Protein AF-A0A6S7HH52-F1 (afdb_monomer)

Mean predicted aligned error: 15.82 Å

Structure (mmCIF, N/CA/C/O backbone):
data_AF-A0A6S7HH52-F1
#
_entry.id   AF-A0A6S7HH52-F1
#
loop_
_atom_site.group_PDB
_atom_site.id
_atom_site.type_symbol
_atom_site.label_atom_id
_atom_site.label_alt_id
_atom_site.label_comp_id
_atom_site.label_asym_id
_atom_site.label_entity_id
_atom_site.label_seq_id
_atom_site.pdbx_PDB_ins_code
_atom_site.Cartn_x
_atom_site.Cartn_y
_atom_site.Cartn_z
_atom_site.occupancy
_atom_site.B_iso_or_equiv
_atom_site.auth_seq_id
_atom_site.auth_comp_id
_atom_site.auth_asym_id
_atom_site.auth_atom_id
_atom_site.pdbx_PDB_model_num
ATOM 1 N N . ALA A 1 1 ? -50.230 -14.432 -44.273 1.00 38.59 1 ALA A N 1
ATOM 2 C CA . ALA A 1 1 ? -51.029 -14.400 -43.036 1.00 38.59 1 ALA A CA 1
ATOM 3 C C . ALA A 1 1 ? -50.172 -13.783 -41.941 1.00 38.59 1 ALA A C 1
ATOM 5 O O . ALA A 1 1 ? -49.140 -14.335 -41.592 1.00 38.59 1 ALA A O 1
ATOM 6 N N . VAL A 1 2 ? -50.555 -12.581 -41.522 1.00 29.89 2 VAL A N 1
ATOM 7 C CA . VAL A 1 2 ? -49.967 -11.794 -40.432 1.00 29.89 2 VAL A CA 1
ATOM 8 C C . VAL A 1 2 ? -50.784 -12.078 -39.172 1.00 29.89 2 VAL A C 1
ATOM 10 O O . VAL A 1 2 ? -52.007 -12.131 -39.265 1.00 29.89 2 VAL A O 1
ATOM 13 N N . SER A 1 3 ? -50.146 -12.180 -38.008 1.00 25.95 3 SER A N 1
ATOM 14 C CA . SER A 1 3 ? -50.775 -11.855 -36.717 1.00 25.95 3 SER A CA 1
ATOM 15 C C . SER A 1 3 ? -49.660 -11.502 -35.729 1.00 25.95 3 SER A C 1
ATOM 17 O O . SER A 1 3 ? -48.833 -12.352 -35.427 1.00 25.95 3 SER A O 1
ATOM 19 N N . LYS A 1 4 ? -49.389 -10.217 -35.474 1.00 28.25 4 LYS A N 1
ATOM 20 C CA . LYS A 1 4 ? -50.077 -9.264 -34.573 1.00 28.25 4 LYS A CA 1
ATOM 21 C C . LYS A 1 4 ? -49.774 -9.486 -33.085 1.00 28.25 4 LYS A C 1
ATOM 23 O O . LYS A 1 4 ? -50.208 -10.455 -32.477 1.00 28.25 4 LYS A O 1
ATOM 28 N N . VAL A 1 5 ? -49.078 -8.484 -32.548 1.00 31.09 5 VAL A N 1
ATOM 29 C CA . VAL A 1 5 ? -49.007 -8.050 -31.143 1.00 31.09 5 VAL A CA 1
ATOM 30 C C . VAL A 1 5 ? -50.405 -7.627 -30.647 1.00 31.09 5 VAL A C 1
ATOM 32 O O . VAL A 1 5 ? -51.227 -7.193 -31.460 1.00 31.09 5 VAL A O 1
ATOM 35 N N . PRO A 1 6 ? -50.677 -7.734 -29.336 1.00 28.91 6 PRO A N 1
ATOM 36 C CA . PRO A 1 6 ? -50.985 -6.555 -28.498 1.00 28.91 6 PRO A CA 1
ATOM 37 C C . PRO A 1 6 ? -50.183 -6.629 -27.168 1.00 28.91 6 PRO A C 1
ATOM 39 O O . PRO A 1 6 ? -49.848 -7.722 -26.731 1.00 28.91 6 PRO A O 1
ATOM 42 N N . ALA A 1 7 ? -49.679 -5.594 -26.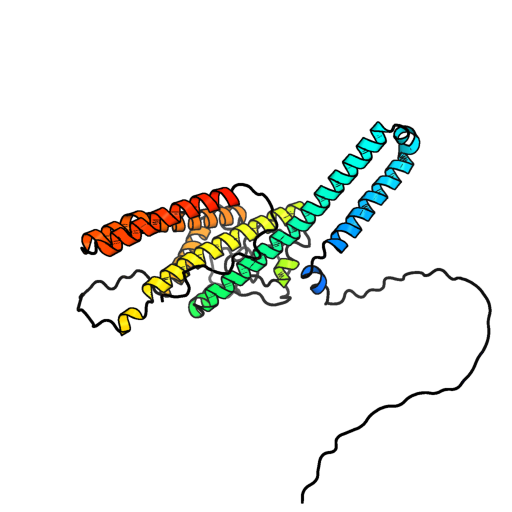486 1.00 23.73 7 ALA A N 1
ATOM 43 C CA . ALA A 1 7 ? -50.054 -4.201 -26.218 1.00 23.73 7 ALA A CA 1
ATOM 44 C C . ALA A 1 7 ? -51.271 -4.005 -25.280 1.00 23.73 7 ALA A C 1
ATOM 46 O O . ALA A 1 7 ? -52.402 -4.133 -25.734 1.00 23.73 7 ALA A O 1
ATOM 47 N N . VAL A 1 8 ? -50.970 -3.529 -24.049 1.00 24.70 8 VAL A N 1
ATOM 48 C CA . VAL A 1 8 ? -51.803 -2.663 -23.161 1.00 24.70 8 VAL A CA 1
ATOM 49 C C . VAL A 1 8 ? -52.931 -3.445 -22.422 1.00 24.70 8 VAL A C 1
ATOM 51 O O . VAL A 1 8 ? -53.499 -4.360 -22.993 1.00 24.70 8 VAL A O 1
ATOM 54 N N . SER A 1 9 ? -53.286 -3.273 -21.136 1.00 22.62 9 SER A N 1
ATOM 55 C CA . SER A 1 9 ? -53.446 -2.065 -20.317 1.00 22.62 9 SER A CA 1
ATOM 56 C C . SER A 1 9 ? -53.687 -2.369 -18.819 1.00 22.62 9 SER A C 1
ATOM 58 O O . SER A 1 9 ? -54.307 -3.372 -18.490 1.00 22.62 9 SER A O 1
ATOM 60 N N . THR A 1 10 ? -53.234 -1.438 -17.969 1.00 23.38 10 THR A N 1
ATOM 61 C CA . THR A 1 10 ? -53.868 -0.820 -16.773 1.00 23.38 10 THR A CA 1
ATOM 62 C C . THR A 1 10 ? -54.809 -1.572 -15.815 1.00 23.38 10 THR A C 1
ATOM 64 O O . THR A 1 10 ? -55.858 -2.054 -16.214 1.00 23.38 10 THR A O 1
ATOM 67 N N . MET A 1 11 ? -54.462 -1.388 -14.531 1.00 23.98 11 MET A N 1
ATOM 68 C CA . MET A 1 11 ? -55.258 -0.877 -13.392 1.00 23.98 11 MET A CA 1
ATOM 69 C C . MET A 1 11 ? -56.574 -1.546 -12.958 1.00 23.98 11 MET A C 1
ATOM 71 O O . MET A 1 11 ? -57.462 -1.822 -13.750 1.00 23.98 11 MET A O 1
ATOM 75 N N . ASP A 1 12 ? -56.660 -1.617 -11.624 1.00 23.59 12 ASP A N 1
ATOM 76 C CA . ASP A 1 12 ? -57.802 -1.385 -10.722 1.00 23.59 12 ASP A CA 1
ATOM 77 C C . ASP A 1 12 ? -58.111 -2.587 -9.811 1.00 23.59 12 ASP A C 1
ATOM 79 O O . ASP A 1 12 ? -58.299 -3.706 -10.273 1.00 23.59 12 ASP A O 1
ATOM 83 N N . LEU A 1 13 ? -57.867 -2.490 -8.497 1.00 23.05 13 LEU A N 1
ATOM 84 C CA . LEU A 1 13 ? -58.570 -1.733 -7.440 1.00 23.05 13 LEU A CA 1
ATOM 85 C C . LEU A 1 13 ? -59.617 -2.643 -6.758 1.00 23.05 13 LEU A C 1
ATOM 87 O O . LEU A 1 13 ? -60.541 -3.081 -7.425 1.00 23.05 13 LEU A O 1
ATOM 91 N N . LEU A 1 14 ? -59.395 -2.907 -5.454 1.00 24.59 14 LEU A N 1
ATOM 92 C CA . LEU A 1 14 ? -60.339 -3.069 -4.315 1.00 24.59 14 LEU A CA 1
ATOM 93 C C . LEU A 1 14 ? -61.684 -3.807 -4.592 1.00 24.59 14 LEU A C 1
ATOM 95 O O . LEU A 1 14 ? -62.410 -3.465 -5.510 1.00 24.59 14 LEU A O 1
ATOM 99 N N . ASP A 1 15 ? -62.179 -4.772 -3.806 1.00 25.28 15 ASP A N 1
ATOM 100 C CA . ASP A 1 15 ? -62.434 -4.772 -2.349 1.00 25.28 15 ASP A CA 1
ATOM 101 C C . ASP A 1 15 ? -63.168 -6.115 -1.952 1.00 25.28 15 ASP A C 1
ATOM 103 O O . ASP A 1 15 ? -63.093 -7.062 -2.735 1.00 25.28 15 ASP A O 1
ATOM 107 N N . PRO A 1 16 ? -63.902 -6.289 -0.820 1.00 40.50 16 PRO A N 1
ATOM 108 C CA . PRO A 1 16 ? -63.497 -7.006 0.402 1.00 40.50 16 PRO A CA 1
ATOM 109 C C . PRO A 1 16 ? -64.484 -8.127 0.851 1.00 40.50 16 PRO A C 1
ATOM 111 O O . PRO A 1 16 ? -65.340 -8.569 0.089 1.00 40.50 16 PRO A O 1
ATOM 114 N N . SER A 1 17 ? -64.399 -8.495 2.145 1.00 23.36 17 SER A N 1
ATOM 115 C CA . SER A 1 17 ? -65.303 -9.290 3.020 1.00 23.36 17 SER A CA 1
ATOM 116 C C . SER A 1 17 ? -64.703 -10.644 3.433 1.00 23.36 17 SER A C 1
ATOM 118 O O . SER A 1 17 ? -64.110 -11.335 2.619 1.00 23.36 17 SER A O 1
ATOM 120 N N . SER A 1 18 ? -64.774 -11.132 4.674 1.00 27.16 18 SER A N 1
ATOM 121 C CA . SER A 1 18 ? -65.307 -10.659 5.963 1.00 27.16 18 SER A CA 1
ATOM 122 C C . SER A 1 18 ? -65.017 -11.771 6.986 1.00 27.16 18 SER A C 1
ATOM 124 O O . SER A 1 18 ? -65.213 -12.933 6.640 1.00 27.16 18 SER A O 1
ATOM 126 N N . HIS A 1 19 ? -64.606 -11.452 8.217 1.00 29.80 19 HIS A N 1
ATOM 127 C CA . HIS A 1 19 ? -65.308 -11.853 9.452 1.00 29.80 19 HIS A CA 1
ATOM 128 C C . HIS A 1 19 ? -64.495 -11.522 10.711 1.00 29.80 19 HIS A C 1
ATOM 130 O O . HIS A 1 19 ? -63.331 -11.885 10.858 1.00 29.80 19 HIS A O 1
ATOM 136 N N . GLU A 1 20 ? -65.171 -10.823 11.618 1.00 25.61 20 GLU A N 1
ATOM 137 C CA . GLU A 1 20 ? -64.745 -10.443 12.959 1.00 25.61 20 GLU A CA 1
ATOM 138 C C . GLU A 1 20 ? -64.703 -11.640 13.921 1.00 25.61 20 GLU A C 1
ATOM 140 O O . GLU A 1 20 ? -65.495 -12.575 13.807 1.00 25.61 20 GLU A O 1
ATOM 145 N N . THR A 1 21 ? -63.873 -11.552 14.961 1.00 27.72 21 THR A N 1
ATOM 146 C CA . THR A 1 21 ? -64.310 -11.823 16.344 1.00 27.72 21 THR A CA 1
ATOM 147 C C . THR A 1 21 ? -63.359 -11.161 17.341 1.00 27.72 21 THR A C 1
ATOM 149 O O . THR A 1 21 ? -62.142 -11.145 17.179 1.00 27.72 21 THR A O 1
ATOM 152 N N . SER A 1 22 ? -63.977 -10.546 18.345 1.00 27.61 22 SER A N 1
ATOM 153 C CA . SER A 1 22 ? -63.405 -9.657 19.353 1.00 27.61 22 SER A CA 1
ATOM 154 C C . SER A 1 22 ? -62.819 -10.427 20.544 1.00 27.61 22 SER A C 1
ATOM 156 O O . SER A 1 22 ? -63.369 -11.449 20.951 1.00 27.61 22 SER A O 1
ATOM 158 N N . GLY A 1 23 ? -61.740 -9.911 21.139 1.00 25.53 23 GLY A N 1
ATOM 159 C CA . GLY A 1 23 ? -61.141 -10.422 22.375 1.00 25.53 23 GLY A CA 1
ATOM 160 C C . GLY A 1 23 ? -60.136 -9.431 22.970 1.00 25.53 23 GLY A C 1
ATOM 161 O O . GLY A 1 23 ? -59.121 -9.108 22.364 1.00 25.53 23 GLY A O 1
ATOM 162 N N . THR A 1 24 ? -60.453 -8.909 24.149 1.00 26.05 24 THR A N 1
ATOM 163 C CA . THR A 1 24 ? -59.771 -7.829 24.880 1.00 26.05 24 THR A CA 1
ATOM 164 C C . THR A 1 24 ? -58.488 -8.241 25.629 1.00 26.05 24 THR A C 1
ATOM 166 O O . THR A 1 24 ? -58.470 -9.278 26.281 1.00 26.05 24 THR A O 1
ATOM 169 N N . ALA A 1 25 ? -57.527 -7.299 25.673 1.00 26.77 25 ALA A N 1
ATOM 170 C CA . ALA A 1 25 ? -56.518 -7.011 26.720 1.00 26.77 25 ALA A CA 1
ATOM 171 C C . ALA A 1 25 ? -55.212 -7.843 26.842 1.00 26.77 25 ALA A C 1
ATOM 173 O O . ALA A 1 25 ? -55.209 -8.952 27.363 1.00 26.77 25 ALA A O 1
ATOM 174 N N . THR A 1 26 ? -54.062 -7.222 26.514 1.00 28.59 26 THR A N 1
ATOM 175 C CA . THR A 1 26 ? -52.907 -6.857 27.398 1.00 28.59 26 THR A CA 1
ATOM 176 C C . THR A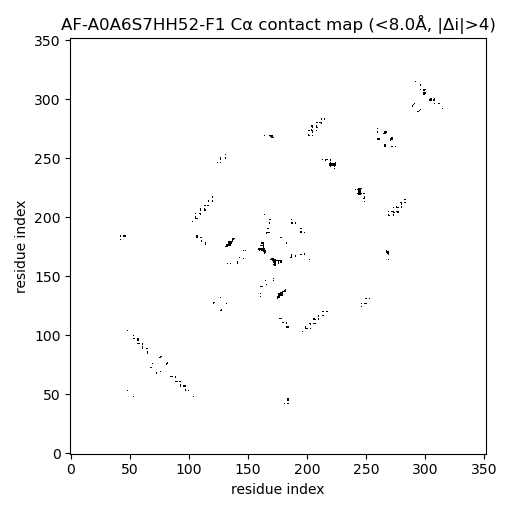 1 26 ? -51.660 -6.494 26.555 1.00 28.59 26 THR A C 1
ATOM 178 O O . THR A 1 26 ? -51.502 -7.026 25.459 1.00 28.59 26 THR A O 1
ATOM 181 N N . PRO A 1 27 ? -50.759 -5.588 27.003 1.00 31.73 27 PRO A N 1
ATOM 182 C CA . PRO A 1 27 ? -49.564 -5.229 26.241 1.00 31.73 27 PRO A CA 1
ATOM 183 C C . PRO A 1 27 ? -48.457 -6.259 26.498 1.00 31.73 27 PRO A C 1
ATOM 185 O O . PRO A 1 27 ? -47.709 -6.167 27.472 1.00 31.73 27 PRO A O 1
ATOM 188 N N . THR A 1 28 ? -48.362 -7.273 25.641 1.00 29.67 28 THR A N 1
ATOM 189 C CA . THR A 1 28 ? -47.267 -8.244 25.694 1.00 29.67 28 THR A CA 1
ATOM 190 C C . THR A 1 28 ? -45.981 -7.605 25.171 1.00 29.67 28 THR A C 1
ATOM 192 O O . THR A 1 28 ? -45.935 -7.038 24.080 1.00 29.67 28 THR A O 1
ATOM 195 N N . GLN A 1 29 ? -44.943 -7.691 26.001 1.00 29.34 29 GLN A N 1
ATOM 196 C CA . GLN A 1 29 ? -43.561 -7.317 25.727 1.00 29.34 29 GLN A CA 1
ATOM 197 C C . GLN A 1 29 ? -43.124 -7.730 24.314 1.00 29.34 29 GLN A C 1
ATOM 199 O O . GLN A 1 29 ? -43.235 -8.895 23.936 1.00 29.34 29 GLN A O 1
ATOM 204 N N . MET A 1 30 ? -42.569 -6.781 23.554 1.00 26.98 30 MET A N 1
ATOM 205 C CA . MET A 1 30 ? -41.820 -7.090 22.339 1.00 26.98 30 MET A CA 1
ATOM 206 C C . MET A 1 30 ? -40.516 -7.795 22.722 1.00 26.98 30 MET A C 1
ATOM 208 O O . MET A 1 30 ? -39.497 -7.161 22.998 1.00 26.98 30 MET A O 1
ATOM 212 N N . THR A 1 31 ? -40.545 -9.121 22.740 1.00 26.44 31 THR A N 1
ATOM 213 C CA . THR A 1 31 ? -39.347 -9.956 22.774 1.00 26.44 31 THR A CA 1
ATOM 214 C C . THR A 1 31 ? -38.728 -9.934 21.379 1.00 26.44 31 THR A C 1
ATOM 216 O O . THR A 1 31 ? -39.219 -10.574 20.452 1.00 26.44 31 THR A O 1
ATOM 219 N N . PHE A 1 32 ? -37.657 -9.161 21.205 1.00 29.92 32 PHE A N 1
ATOM 220 C CA . PHE A 1 32 ? -36.887 -9.132 19.962 1.00 29.92 32 PHE A CA 1
ATOM 221 C C . PHE A 1 32 ? -36.056 -10.423 19.872 1.00 29.92 32 PHE A C 1
ATOM 223 O O . PHE A 1 32 ? -34.917 -10.485 20.329 1.00 29.92 32 PHE A O 1
ATOM 230 N N . THR A 1 33 ? -36.635 -11.497 19.335 1.00 29.02 33 THR A N 1
ATOM 231 C CA . THR A 1 33 ? -35.889 -12.726 19.043 1.00 29.02 33 THR A CA 1
ATOM 232 C C . THR A 1 33 ? -35.009 -12.491 17.818 1.00 29.02 33 THR A C 1
ATOM 234 O O . THR A 1 33 ? -35.476 -12.496 16.679 1.00 29.02 33 THR A O 1
ATOM 237 N N . SER A 1 34 ? -33.719 -12.261 18.049 1.00 35.94 34 SER A N 1
ATOM 238 C CA . SER A 1 34 ? -32.694 -12.081 17.023 1.00 35.94 34 SER A CA 1
ATOM 239 C C . SER A 1 34 ? -32.275 -13.418 16.402 1.00 35.94 34 SER A C 1
ATOM 241 O O . SER A 1 34 ? -31.166 -13.906 16.598 1.00 35.94 34 SER A O 1
ATOM 243 N N . HIS A 1 35 ? -33.136 -13.993 15.565 1.00 34.00 35 HIS A N 1
ATOM 244 C CA . HIS A 1 35 ? -32.715 -15.009 14.598 1.00 34.00 35 HIS A CA 1
ATOM 245 C C . HIS A 1 35 ? -32.450 -14.359 13.241 1.00 34.00 35 HIS A C 1
ATOM 247 O O . HIS A 1 35 ? -33.171 -14.568 12.270 1.00 34.00 35 HIS A O 1
ATOM 253 N N . VAL A 1 36 ? -31.379 -13.566 13.165 1.00 36.59 36 VAL A N 1
ATOM 254 C CA . VAL A 1 36 ? -30.818 -13.162 11.872 1.00 36.59 36 VAL A CA 1
ATOM 255 C C . VAL A 1 36 ? -29.851 -14.258 11.444 1.00 36.59 36 VAL A C 1
ATOM 257 O O . VAL A 1 36 ? -28.727 -14.351 11.942 1.00 36.59 36 VAL A O 1
ATOM 260 N N . LYS A 1 37 ? -30.313 -15.117 10.529 1.00 31.64 37 LYS A N 1
ATOM 261 C CA . LYS A 1 37 ? -29.443 -15.986 9.730 1.00 31.64 37 LYS A CA 1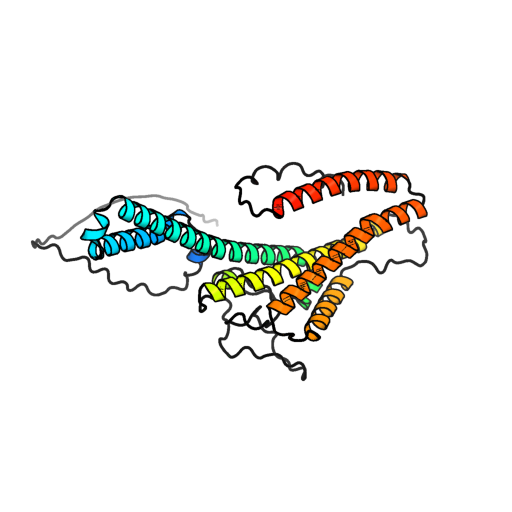
ATOM 262 C C . LYS A 1 37 ? -28.339 -15.106 9.134 1.00 31.64 37 LYS A C 1
ATOM 264 O O . LYS A 1 37 ? -28.632 -14.111 8.474 1.00 31.64 37 LYS A O 1
ATOM 269 N N . ARG A 1 38 ? -27.075 -15.424 9.435 1.00 38.47 38 ARG A N 1
ATOM 270 C CA . ARG A 1 38 ? -25.900 -14.729 8.889 1.00 38.47 38 ARG A CA 1
ATOM 271 C C . ARG A 1 38 ? -25.822 -15.023 7.393 1.00 38.47 38 ARG A C 1
ATOM 273 O O . ARG A 1 38 ? -25.254 -16.030 6.989 1.00 38.47 38 ARG A O 1
ATOM 280 N N . ASP A 1 39 ? -26.468 -14.175 6.608 1.00 36.09 39 ASP A N 1
ATOM 281 C CA . ASP A 1 39 ? -26.510 -14.280 5.157 1.00 36.09 39 ASP A CA 1
ATOM 282 C C . ASP A 1 39 ? -25.198 -13.794 4.527 1.00 36.09 39 ASP A C 1
ATOM 284 O O . ASP A 1 39 ? -24.544 -12.892 5.060 1.00 36.09 39 ASP A O 1
ATOM 288 N N . ARG A 1 40 ? -24.845 -14.354 3.361 1.00 44.44 40 ARG A N 1
ATOM 289 C CA . ARG A 1 40 ? -23.629 -14.057 2.560 1.00 44.44 40 ARG A CA 1
ATOM 290 C C . ARG A 1 40 ? -23.484 -12.576 2.145 1.00 44.44 40 ARG A C 1
ATOM 292 O O . ARG A 1 40 ? -22.457 -12.188 1.606 1.00 44.44 40 ARG A O 1
ATOM 299 N N . ASN A 1 41 ? -24.448 -11.725 2.491 1.00 42.66 41 ASN A N 1
ATOM 300 C CA . ASN A 1 41 ? -24.479 -10.276 2.277 1.00 42.66 41 ASN A CA 1
ATOM 301 C C . ASN A 1 41 ? -23.745 -9.467 3.370 1.00 42.66 41 ASN A C 1
ATOM 303 O O . ASN A 1 41 ? -24.194 -8.383 3.747 1.00 42.66 41 ASN A O 1
ATOM 307 N N . HIS A 1 42 ? -22.639 -9.963 3.933 1.00 49.62 42 HIS A N 1
ATOM 308 C CA . HIS A 1 42 ? -21.917 -9.232 4.989 1.00 49.62 42 HIS A CA 1
ATOM 309 C C . HIS A 1 42 ? -21.026 -8.094 4.448 1.00 49.62 42 HIS A C 1
ATOM 311 O O . HIS A 1 42 ? -20.714 -7.147 5.166 1.00 49.62 42 HIS A O 1
ATOM 317 N N . VAL A 1 43 ? -20.659 -8.147 3.169 1.00 51.59 43 VAL A N 1
ATOM 318 C CA . VAL A 1 43 ? -19.676 -7.238 2.552 1.00 51.59 43 VAL A CA 1
ATOM 319 C C . VAL A 1 43 ? -20.216 -5.857 2.138 1.00 51.59 43 VAL A C 1
ATOM 321 O O . VAL A 1 43 ? -19.464 -4.891 2.285 1.00 51.59 43 VAL A O 1
ATOM 324 N N . PRO A 1 44 ? -21.507 -5.672 1.782 1.00 52.53 44 PRO A N 1
ATOM 325 C CA . PRO A 1 44 ? -22.086 -4.340 1.583 1.00 52.53 44 PRO A CA 1
ATOM 326 C C . PRO A 1 44 ? -21.924 -3.400 2.790 1.00 52.53 44 PRO A C 1
ATOM 328 O O . PRO A 1 44 ? -21.937 -2.185 2.625 1.00 52.53 44 PRO A O 1
ATOM 331 N N . LYS A 1 45 ? -21.739 -3.938 4.007 1.00 54.81 45 LYS A N 1
ATOM 332 C CA . LYS A 1 45 ? -21.521 -3.132 5.220 1.00 54.81 45 LYS A CA 1
ATOM 333 C C . LYS A 1 45 ? -20.080 -2.657 5.408 1.00 54.81 45 LYS A C 1
ATOM 335 O O . LYS A 1 45 ? -19.881 -1.672 6.103 1.00 54.81 45 LYS A O 1
ATOM 340 N N . LEU A 1 46 ? -19.094 -3.340 4.826 1.00 62.16 46 LEU A N 1
ATOM 341 C CA . LEU A 1 46 ? -17.678 -2.966 4.950 1.00 62.16 46 LEU A CA 1
ATOM 342 C C . LEU A 1 46 ? -17.235 -2.001 3.844 1.00 62.16 46 LEU A C 1
ATOM 344 O O . LEU A 1 46 ? -16.286 -1.250 4.035 1.00 62.16 46 LEU A O 1
ATOM 348 N N . ALA A 1 47 ? -17.937 -1.997 2.708 1.00 70.19 47 ALA A N 1
ATOM 349 C CA . ALA A 1 47 ? -17.660 -1.095 1.591 1.00 70.19 47 ALA A CA 1
ATOM 350 C C . ALA A 1 47 ? -18.202 0.333 1.803 1.00 70.19 47 ALA A C 1
ATOM 352 O O . ALA A 1 47 ? -17.768 1.262 1.127 1.00 70.19 47 ALA A O 1
ATOM 353 N N . PHE A 1 48 ? -19.141 0.525 2.738 1.00 81.00 48 PHE A N 1
ATOM 354 C CA . PHE A 1 48 ? -19.736 1.825 3.039 1.00 81.00 48 PHE A CA 1
ATOM 355 C C . PHE A 1 48 ? -19.462 2.244 4.483 1.00 81.00 48 PHE A C 1
ATOM 357 O O . PHE A 1 48 ? -19.884 1.583 5.430 1.00 81.00 48 PHE A O 1
ATOM 364 N N . VAL A 1 49 ? -18.820 3.401 4.648 1.00 80.44 49 VAL A N 1
ATOM 365 C CA . VAL A 1 49 ? -18.547 3.994 5.959 1.00 80.44 49 VAL A CA 1
ATOM 366 C C . VAL A 1 49 ? -19.428 5.222 6.148 1.00 80.44 49 VAL A C 1
ATOM 368 O O . VAL A 1 49 ? -19.243 6.247 5.495 1.00 80.44 49 VAL A O 1
ATOM 371 N N . SER A 1 50 ? -20.370 5.146 7.088 1.00 84.94 50 SER A N 1
ATOM 372 C CA . SER A 1 50 ? -21.130 6.317 7.529 1.00 84.94 50 SER A CA 1
ATOM 373 C C . SER A 1 50 ? -20.513 6.899 8.788 1.00 84.94 50 SER A C 1
ATOM 375 O O . SER A 1 50 ? -20.568 6.296 9.861 1.00 84.94 50 SER A O 1
ATOM 377 N N . ALA A 1 51 ? -20.017 8.132 8.681 1.00 80.94 51 ALA A N 1
ATOM 378 C CA . ALA A 1 51 ? -19.543 8.887 9.835 1.00 80.94 51 ALA A CA 1
ATOM 379 C C . ALA A 1 51 ? -20.627 9.033 10.920 1.00 80.94 51 ALA A C 1
ATOM 381 O O . ALA A 1 51 ? -20.307 9.116 12.104 1.00 80.94 51 ALA A O 1
ATOM 382 N N . GLN A 1 52 ? -21.908 9.055 10.537 1.00 83.31 52 GLN A N 1
ATOM 383 C CA . GLN A 1 52 ? -23.012 9.173 11.486 1.00 83.31 52 GLN A CA 1
ATOM 384 C C . GLN A 1 52 ? -23.252 7.867 12.249 1.00 83.31 52 GLN A C 1
ATOM 386 O O . GLN A 1 52 ? -23.442 7.909 13.466 1.00 83.31 52 GLN A O 1
ATOM 391 N N . LEU A 1 53 ? -23.199 6.722 11.559 1.00 84.69 53 LEU A N 1
ATOM 392 C CA . LEU A 1 53 ? -23.321 5.409 12.198 1.00 84.69 53 LEU A CA 1
ATOM 393 C C . LEU A 1 53 ? -22.126 5.135 13.118 1.00 84.69 53 LEU A C 1
ATOM 395 O O . LEU A 1 53 ? -22.325 4.715 14.255 1.00 84.69 53 LEU A O 1
ATOM 399 N N . GLU A 1 54 ? -20.908 5.469 12.680 1.00 86.50 54 GLU A N 1
ATOM 400 C CA . GLU A 1 54 ? -19.685 5.296 13.476 1.00 86.50 54 GLU A CA 1
ATOM 401 C C . GLU A 1 54 ? -19.696 6.166 14.747 1.00 86.50 54 GLU A C 1
ATOM 403 O O . GLU A 1 54 ? -19.265 5.749 15.818 1.00 86.50 54 GLU A O 1
ATOM 408 N N . LYS A 1 55 ? -20.247 7.382 14.678 1.00 90.44 55 LYS A N 1
ATOM 409 C CA . LYS A 1 55 ? -20.391 8.239 15.865 1.00 90.44 55 LYS A CA 1
ATOM 410 C C . LYS A 1 55 ? -21.466 7.745 16.827 1.00 90.44 55 LYS A C 1
ATOM 412 O O . LYS A 1 55 ? -21.336 7.982 18.026 1.00 90.44 55 LYS A O 1
ATOM 417 N N . ALA A 1 56 ? -22.540 7.139 16.321 1.00 91.06 56 ALA A N 1
ATOM 418 C CA . ALA A 1 56 ? -23.688 6.752 17.136 1.00 91.06 56 ALA A CA 1
ATOM 419 C C . ALA A 1 56 ? -23.295 5.722 18.202 1.00 91.06 56 ALA A C 1
ATOM 421 O O . ALA A 1 56 ? -23.466 5.985 19.389 1.00 91.06 56 ALA A O 1
ATOM 422 N N . TRP A 1 57 ? -22.665 4.616 17.800 1.00 87.56 57 TRP A N 1
ATOM 423 C CA . TRP A 1 57 ? -22.295 3.556 18.742 1.00 87.56 57 TRP A CA 1
ATOM 424 C C . TRP A 1 57 ? -21.245 4.016 19.768 1.00 87.56 57 TRP A C 1
ATOM 426 O O . TRP A 1 57 ? -21.351 3.705 20.953 1.00 87.56 57 TRP A O 1
ATOM 436 N N . LEU A 1 58 ? -20.263 4.824 19.348 1.00 92.38 58 LEU A N 1
ATOM 437 C CA . LEU A 1 58 ? -19.262 5.399 20.253 1.00 92.38 58 LEU A CA 1
ATOM 438 C C . LEU A 1 58 ? -19.882 6.366 21.266 1.00 92.38 58 LEU A C 1
ATOM 440 O O . LEU A 1 58 ? -19.448 6.427 22.418 1.00 92.38 58 LEU A O 1
ATOM 444 N N . ARG A 1 59 ? -20.902 7.125 20.850 1.00 94.12 59 ARG A N 1
ATOM 445 C CA . ARG A 1 59 ? -21.651 8.012 21.744 1.00 94.12 59 ARG A CA 1
ATOM 446 C C . ARG A 1 59 ? -22.375 7.200 22.809 1.00 94.12 59 ARG A C 1
ATOM 448 O O . ARG A 1 59 ? -22.321 7.577 23.975 1.00 94.12 59 ARG A O 1
ATOM 455 N N . ASP A 1 60 ? -22.995 6.090 22.425 1.00 94.38 60 ASP A N 1
ATOM 456 C CA . ASP A 1 60 ? -23.716 5.223 23.355 1.00 94.38 60 ASP A CA 1
ATOM 457 C C . ASP A 1 60 ? -22.767 4.591 24.382 1.00 94.38 60 ASP A C 1
ATOM 459 O O . ASP A 1 60 ? -23.065 4.596 25.575 1.00 94.38 60 ASP A O 1
ATOM 463 N N . ILE A 1 61 ? -21.574 4.145 23.962 1.00 93.31 61 ILE A N 1
ATOM 464 C CA . ILE A 1 61 ? -20.523 3.673 24.884 1.00 93.31 61 ILE A CA 1
ATOM 465 C C . ILE A 1 61 ? -20.142 4.767 25.885 1.00 93.31 61 ILE A C 1
ATOM 467 O O . ILE A 1 61 ? -20.126 4.523 27.091 1.00 93.31 61 ILE A O 1
ATOM 471 N N . MET A 1 62 ? -19.877 5.980 25.397 1.00 95.88 62 MET A N 1
ATOM 472 C CA . MET A 1 62 ? -19.500 7.118 26.237 1.00 95.88 62 MET A CA 1
ATOM 473 C C . MET A 1 62 ? -20.606 7.482 27.244 1.00 95.88 62 MET A C 1
ATOM 475 O O . MET A 1 62 ? -20.320 7.770 28.408 1.00 95.88 62 MET A O 1
ATOM 479 N N . LEU A 1 63 ? -21.873 7.468 26.815 1.00 94.69 63 LEU A N 1
ATOM 480 C CA . LEU A 1 63 ? -23.028 7.748 27.671 1.00 94.69 63 LEU A CA 1
ATOM 481 C C . LEU A 1 63 ? -23.225 6.661 28.729 1.00 94.69 63 LEU A C 1
ATOM 483 O O . LEU A 1 63 ? -23.429 6.984 29.899 1.00 94.69 63 LEU A O 1
ATOM 487 N N . ASN A 1 64 ? -23.105 5.390 28.349 1.00 95.50 64 ASN A N 1
ATOM 488 C CA . ASN A 1 64 ? -23.187 4.271 29.283 1.00 95.50 64 ASN A CA 1
ATOM 489 C C . ASN A 1 64 ? -22.061 4.330 30.323 1.00 95.50 64 ASN A C 1
ATOM 491 O O . ASN A 1 64 ? -22.307 4.143 31.514 1.00 95.50 64 ASN A O 1
ATOM 495 N N . GLU A 1 65 ? -20.838 4.669 29.905 1.00 94.50 65 GLU A N 1
ATOM 496 C CA . GLU A 1 65 ? -19.715 4.868 30.822 1.00 94.50 65 GLU A CA 1
ATOM 497 C C . GLU A 1 65 ? -19.973 6.034 31.791 1.00 94.50 65 GLU A C 1
ATOM 499 O O . GLU A 1 65 ? -19.711 5.914 32.991 1.00 94.50 65 GLU A O 1
ATOM 504 N N . TYR A 1 66 ? -20.542 7.141 31.301 1.00 94.00 66 TYR A N 1
ATOM 505 C CA . TYR A 1 66 ? -20.936 8.269 32.146 1.00 94.00 66 TYR A CA 1
ATOM 506 C C . TYR A 1 66 ? -21.991 7.874 33.183 1.00 94.00 66 TYR A C 1
ATOM 508 O O . TYR A 1 66 ? -21.822 8.178 34.363 1.00 94.00 66 TYR A O 1
ATOM 516 N N . VAL A 1 67 ? -23.063 7.193 32.764 1.00 93.50 67 VAL A N 1
ATOM 517 C CA . VAL A 1 67 ? -24.143 6.743 33.657 1.00 93.50 67 VAL A CA 1
ATOM 518 C C . VAL A 1 67 ? -23.601 5.782 34.712 1.00 93.50 67 VAL A C 1
ATOM 520 O O . VAL A 1 67 ? -23.871 5.968 35.898 1.00 93.50 67 VAL A O 1
ATOM 523 N N . ASN A 1 68 ? -22.767 4.819 34.314 1.00 93.50 68 ASN A N 1
ATOM 524 C CA . ASN A 1 68 ? -22.141 3.878 35.240 1.00 93.50 68 ASN A CA 1
ATOM 525 C C . ASN A 1 68 ? -21.272 4.600 36.274 1.00 93.50 68 ASN A C 1
ATOM 527 O O . ASN A 1 68 ? -21.479 4.432 37.474 1.00 93.50 68 ASN A O 1
ATOM 531 N N . LYS A 1 69 ? -20.360 5.478 35.838 1.00 91.44 69 LYS A N 1
ATOM 532 C CA . LYS A 1 69 ? -19.505 6.247 36.757 1.00 91.44 69 LYS A CA 1
ATOM 533 C C . LYS A 1 69 ? -20.310 7.190 37.646 1.00 91.44 69 LYS A C 1
ATOM 535 O O . LYS A 1 69 ? -19.972 7.346 38.816 1.00 91.44 69 LYS A O 1
ATOM 540 N N . LYS A 1 70 ? -21.398 7.771 37.137 1.00 89.31 70 LYS A N 1
ATOM 541 C CA . LYS A 1 70 ? -22.325 8.588 37.928 1.00 89.31 70 LYS A CA 1
ATOM 542 C C . LYS A 1 70 ? -22.998 7.780 39.035 1.00 89.31 70 LYS A C 1
ATOM 544 O O . LYS A 1 70 ? -23.085 8.270 40.157 1.00 89.31 70 LYS A O 1
ATOM 549 N N . ASN A 1 71 ? -23.427 6.555 38.743 1.00 88.94 71 ASN A N 1
ATOM 550 C CA . ASN A 1 71 ? -24.055 5.678 39.728 1.00 88.94 71 ASN A CA 1
ATOM 551 C C . ASN A 1 71 ? -23.044 5.188 40.778 1.00 88.94 71 ASN A C 1
ATOM 553 O O . ASN A 1 71 ? -23.347 5.204 41.967 1.00 88.94 71 ASN A O 1
ATOM 557 N N . THR A 1 72 ? -21.826 4.821 40.365 1.00 90.31 72 THR A N 1
ATOM 558 C CA . THR A 1 72 ? -20.783 4.312 41.274 1.00 90.31 72 THR A CA 1
ATOM 559 C C . THR A 1 72 ? -20.124 5.410 42.116 1.00 90.31 72 THR A C 1
ATOM 561 O O . THR A 1 72 ? -19.796 5.184 43.275 1.00 90.31 72 THR A O 1
ATOM 564 N N . MET A 1 73 ? -19.928 6.610 41.560 1.00 88.38 73 MET A N 1
ATOM 565 C CA . MET A 1 73 ? -19.172 7.710 42.185 1.00 88.38 73 MET A CA 1
ATOM 566 C C . MET A 1 73 ? -20.050 8.935 42.483 1.00 88.38 73 MET A C 1
ATOM 568 O O . MET A 1 73 ? -19.571 10.070 42.478 1.00 88.38 73 MET A O 1
ATOM 572 N N . SER A 1 74 ? -21.340 8.715 42.758 1.00 81.44 74 SER A N 1
ATOM 573 C CA . SER A 1 74 ? -22.354 9.768 42.938 1.00 81.44 74 SER A CA 1
ATOM 574 C C . SER A 1 74 ? -21.946 10.847 43.954 1.00 81.44 74 SER A C 1
ATOM 576 O O . SER A 1 74 ? -22.134 12.037 43.707 1.00 81.44 74 SER A O 1
ATOM 578 N N . THR A 1 75 ? -21.312 10.463 45.068 1.00 80.88 75 THR A N 1
ATOM 579 C CA . THR A 1 75 ? -20.857 11.404 46.109 1.00 80.88 75 THR A CA 1
ATOM 580 C C . THR A 1 75 ? -19.673 12.264 45.658 1.00 80.88 75 THR A C 1
ATOM 582 O O . THR A 1 75 ? -19.652 13.458 45.945 1.00 80.88 75 THR A O 1
ATOM 585 N N . VAL A 1 76 ? -18.716 11.687 44.921 1.00 78.62 76 VAL A N 1
ATOM 586 C CA . VAL A 1 76 ? -17.514 12.381 44.414 1.00 78.62 76 VAL A CA 1
ATOM 587 C C . VAL A 1 76 ? -17.881 13.350 43.288 1.00 78.62 76 VAL A C 1
ATOM 589 O O . VAL A 1 76 ? -17.399 14.479 43.242 1.00 78.62 76 VAL A O 1
ATOM 592 N N . LEU A 1 77 ? -18.809 12.946 42.418 1.00 81.62 77 LEU A N 1
ATOM 593 C CA . LEU A 1 77 ? -19.278 13.744 41.283 1.00 81.62 77 LEU A CA 1
ATOM 594 C C . LEU A 1 77 ? -20.200 14.910 41.674 1.00 81.62 77 LEU A C 1
ATOM 596 O O . LEU A 1 77 ? -20.604 15.683 40.809 1.00 81.62 77 LEU A O 1
ATOM 600 N N . LYS A 1 78 ? -20.493 15.103 42.967 1.00 83.06 78 LYS A N 1
ATOM 601 C CA . LYS A 1 78 ? -21.061 16.371 43.455 1.00 83.06 78 LYS A CA 1
ATOM 602 C C . LYS A 1 78 ? -20.077 17.533 43.295 1.00 83.06 78 LYS A C 1
ATOM 604 O O . LYS A 1 78 ? -20.512 18.675 43.183 1.00 83.06 78 LYS A O 1
ATOM 609 N N . ASN A 1 79 ? -18.771 17.251 43.254 1.00 90.69 79 ASN A N 1
ATOM 610 C CA . ASN A 1 79 ? -17.764 18.249 42.924 1.00 90.69 79 ASN A CA 1
ATOM 611 C C . ASN A 1 79 ? -17.806 18.564 41.416 1.00 90.69 79 ASN A C 1
ATOM 613 O O . ASN A 1 79 ? -17.688 17.676 40.563 1.00 90.69 79 ASN A O 1
ATOM 617 N N . VAL A 1 80 ? -17.960 19.851 41.098 1.00 89.50 80 VAL A N 1
ATOM 618 C CA . VAL A 1 80 ? -17.995 20.369 39.727 1.00 89.50 80 VAL A CA 1
ATOM 619 C C . VAL A 1 80 ? -16.692 20.058 38.984 1.00 89.50 80 VAL A C 1
ATOM 621 O O . VAL A 1 80 ? -16.743 19.671 37.813 1.00 89.50 80 VAL A O 1
ATOM 624 N N . ASP A 1 81 ? -15.543 20.139 39.659 1.00 92.44 81 ASP A N 1
ATOM 625 C CA . ASP A 1 81 ? -14.235 19.878 39.052 1.00 92.44 81 ASP A CA 1
ATOM 626 C C . ASP A 1 81 ? -14.078 18.413 38.644 1.00 92.44 81 ASP A C 1
ATOM 628 O O . ASP A 1 81 ? -13.654 18.117 37.525 1.00 92.44 81 ASP A O 1
ATOM 632 N N . GLU A 1 82 ? -14.488 17.481 39.505 1.00 91.31 82 GLU A N 1
ATOM 633 C CA . GLU A 1 82 ? -14.440 16.045 39.205 1.00 91.31 82 GLU A CA 1
ATOM 634 C C . GLU A 1 82 ? -15.412 15.671 38.082 1.00 91.31 82 GLU A C 1
ATOM 636 O O . GLU A 1 82 ? -15.075 14.899 37.180 1.00 91.31 82 GLU A O 1
ATOM 641 N N . THR A 1 83 ? -16.589 16.300 38.049 1.00 89.94 83 THR A N 1
ATOM 642 C CA . THR A 1 83 ? -17.524 16.148 36.928 1.00 89.94 83 THR A CA 1
ATOM 643 C C . THR A 1 83 ? -16.929 16.659 35.615 1.00 89.94 83 THR A C 1
ATOM 645 O O . THR A 1 83 ? -17.078 16.008 34.576 1.00 89.94 83 THR A O 1
ATOM 648 N N . MET A 1 84 ? -16.243 17.805 35.628 1.00 92.25 84 MET A N 1
ATOM 649 C CA . MET A 1 84 ? -15.570 18.327 34.437 1.00 92.25 84 MET A CA 1
ATOM 650 C C . MET A 1 84 ? -14.427 17.416 33.980 1.00 92.25 84 MET A C 1
ATOM 652 O O . MET A 1 84 ? -14.323 17.141 32.782 1.00 92.25 84 MET A O 1
ATOM 656 N N . LYS A 1 85 ? -13.603 16.905 34.904 1.00 93.88 85 LYS A N 1
ATOM 657 C CA . LYS A 1 85 ? -12.533 15.941 34.594 1.00 93.88 85 LYS A CA 1
ATOM 658 C C . LYS A 1 85 ? -13.092 14.676 33.949 1.00 93.88 85 LYS A C 1
ATOM 660 O O . LYS A 1 85 ? -12.585 14.257 32.908 1.00 93.88 85 LYS A O 1
ATOM 665 N N . LEU A 1 86 ? -14.172 14.120 34.502 1.00 93.06 86 LEU A N 1
ATOM 666 C CA . LEU A 1 86 ? -14.840 12.953 33.933 1.00 93.06 86 LEU A CA 1
ATOM 667 C C . LEU A 1 86 ? -15.338 13.229 32.508 1.00 93.06 86 LEU A C 1
ATOM 669 O O . LEU A 1 86 ? -15.013 12.478 31.592 1.00 93.06 86 LEU A O 1
ATOM 673 N N . LYS A 1 87 ? -16.077 14.325 32.294 1.00 93.81 87 LYS A N 1
ATOM 674 C CA . LYS A 1 87 ? -16.577 14.699 30.959 1.00 93.81 87 LYS A CA 1
ATOM 675 C C . LYS A 1 87 ? -15.440 14.861 29.946 1.00 93.81 87 LYS A C 1
ATOM 677 O O . LYS A 1 87 ? -15.536 14.335 28.842 1.00 93.81 87 LYS A O 1
ATOM 682 N N . ARG A 1 88 ? -14.349 15.539 30.323 1.00 96.25 88 ARG A N 1
ATOM 683 C CA . ARG A 1 88 ? -13.159 15.695 29.465 1.00 96.25 88 ARG A CA 1
ATOM 684 C C . ARG A 1 88 ? -12.531 14.344 29.120 1.00 96.25 88 ARG A C 1
ATOM 686 O O . ARG A 1 88 ? -12.232 14.100 27.957 1.00 96.25 88 ARG A O 1
ATOM 693 N N . SER A 1 89 ? -12.368 13.462 30.107 1.00 96.75 89 SER A N 1
ATOM 694 C CA . SER A 1 89 ? -11.824 12.113 29.908 1.00 96.75 89 SER A CA 1
ATOM 695 C C . SER A 1 89 ? -12.670 11.289 28.929 1.00 96.75 89 SER A C 1
ATOM 697 O O . SER A 1 89 ? -12.122 10.687 28.005 1.00 96.75 89 SER A O 1
ATOM 699 N N . LEU A 1 90 ? -13.996 11.335 29.071 1.00 96.19 90 LEU A N 1
ATOM 700 C CA . LEU A 1 90 ? -14.942 10.651 28.187 1.00 96.19 90 LEU A CA 1
ATOM 701 C C . LEU A 1 90 ? -14.879 11.172 26.746 1.00 96.19 90 LEU A C 1
ATOM 703 O O . LEU A 1 90 ? -14.804 10.377 25.812 1.00 96.19 90 LEU A O 1
ATOM 707 N N . ILE A 1 91 ? -14.830 12.496 26.561 1.00 95.69 91 ILE A N 1
ATOM 708 C CA . ILE A 1 91 ? -14.684 13.114 25.234 1.00 95.69 91 ILE A CA 1
ATOM 709 C C . ILE A 1 91 ? -13.361 12.691 24.581 1.00 95.69 91 ILE A C 1
ATOM 711 O O . ILE A 1 91 ? -13.345 12.330 23.408 1.00 95.69 91 ILE A O 1
ATOM 715 N N . LEU A 1 92 ? -12.252 12.688 25.329 1.00 96.44 92 LEU A N 1
ATOM 716 C CA . LEU A 1 92 ? -10.957 12.241 24.807 1.00 96.44 92 LEU A CA 1
ATOM 717 C C . LEU A 1 92 ? -10.983 10.763 24.400 1.00 96.44 92 LEU A C 1
ATOM 719 O O . LEU A 1 92 ? -10.443 10.414 23.351 1.00 96.44 92 LEU A O 1
ATOM 723 N N . SER A 1 93 ? -11.615 9.906 25.205 1.00 95.38 93 SER A N 1
ATOM 724 C CA . SER A 1 93 ? -11.803 8.486 24.885 1.00 95.38 93 SER A CA 1
ATOM 725 C C . SER A 1 93 ? -12.610 8.309 23.594 1.00 95.38 93 SER A C 1
ATOM 727 O O . SER A 1 93 ? -12.163 7.621 22.676 1.00 95.38 93 SER A O 1
ATOM 729 N N . PHE A 1 94 ? -13.736 9.021 23.474 1.00 95.19 94 PHE A N 1
ATOM 730 C CA . PHE A 1 94 ? -14.570 9.041 22.272 1.00 95.19 94 PHE A CA 1
ATOM 731 C C . PHE A 1 94 ? -13.777 9.473 21.030 1.00 95.19 94 PHE A C 1
ATOM 733 O O . PHE A 1 94 ? -13.785 8.771 20.019 1.00 95.19 94 PHE A O 1
ATOM 740 N N . CYS A 1 95 ? -13.053 10.595 21.104 1.00 94.69 95 CYS A N 1
ATOM 741 C CA . CYS A 1 95 ? -12.275 11.111 19.977 1.00 94.69 95 CYS A CA 1
ATOM 742 C C . CYS A 1 95 ? -11.182 10.130 19.538 1.00 94.69 95 CYS A C 1
ATOM 744 O O . CYS A 1 95 ? -11.015 9.904 18.341 1.00 94.69 95 CYS A O 1
ATOM 746 N N . ARG A 1 96 ? -10.472 9.506 20.489 1.00 93.69 96 ARG A N 1
ATOM 747 C CA . ARG A 1 96 ? -9.459 8.485 20.181 1.00 93.69 96 ARG A CA 1
ATOM 748 C C . ARG A 1 96 ? -10.079 7.258 19.527 1.00 93.69 96 ARG A C 1
ATOM 750 O O . ARG A 1 96 ? -9.565 6.789 18.518 1.00 93.69 96 ARG A O 1
ATOM 757 N N . ALA A 1 97 ? -11.187 6.748 20.063 1.00 91.56 97 ALA A N 1
ATOM 758 C CA . ALA A 1 97 ? -11.867 5.588 19.496 1.00 91.56 97 ALA A CA 1
ATOM 759 C C . ALA A 1 97 ? -12.348 5.859 18.061 1.00 91.56 97 ALA A C 1
ATOM 761 O O . ALA A 1 97 ? -12.133 5.025 17.179 1.00 91.56 97 ALA A O 1
ATOM 762 N N . LEU A 1 98 ? -12.911 7.048 17.815 1.00 91.56 98 LEU A N 1
ATOM 763 C CA . LEU A 1 98 ? -13.336 7.483 16.486 1.00 91.56 98 LEU A CA 1
ATOM 764 C C . LEU A 1 98 ? -12.149 7.603 15.525 1.00 91.56 98 LEU A C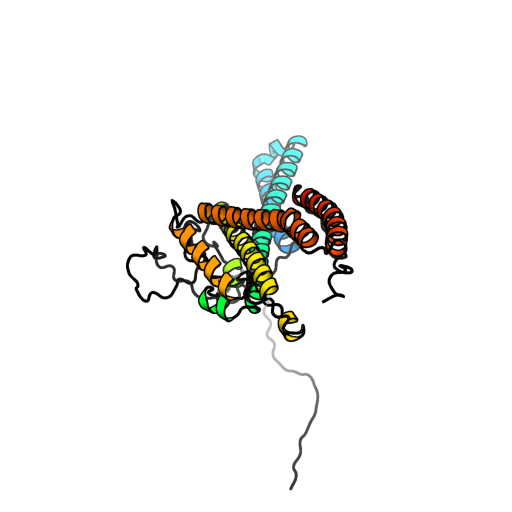 1
ATOM 766 O O . LEU A 1 98 ? -12.207 7.067 14.421 1.00 91.56 98 LEU A O 1
ATOM 770 N N . GLN A 1 99 ? -11.063 8.259 15.946 1.00 91.69 99 GLN A N 1
ATOM 771 C CA . GLN A 1 99 ? -9.842 8.384 15.146 1.00 91.69 99 GLN A CA 1
ATOM 772 C C . GLN A 1 99 ? -9.295 7.010 14.753 1.00 91.69 99 GLN A C 1
ATOM 774 O O . GLN A 1 99 ? -8.971 6.787 13.590 1.00 91.69 99 GLN A O 1
ATOM 779 N N . MET A 1 100 ? -9.244 6.071 15.697 1.00 88.69 100 MET A N 1
ATOM 780 C CA . MET A 1 100 ? -8.789 4.710 15.423 1.00 88.69 100 MET A CA 1
ATOM 781 C C . MET A 1 100 ? -9.704 3.978 14.432 1.00 88.69 100 MET A C 1
ATOM 783 O O . MET A 1 100 ? -9.224 3.129 13.685 1.00 88.69 100 MET A O 1
ATOM 787 N N . SER A 1 101 ? -11.016 4.244 14.423 1.00 88.69 101 SER A N 1
ATOM 788 C CA . SER A 1 101 ? -11.941 3.614 13.462 1.00 88.69 101 SER A CA 1
ATOM 789 C C . SER A 1 101 ? -11.740 4.189 12.070 1.00 88.69 101 SER A C 1
ATOM 791 O O . SER A 1 101 ? -11.555 3.444 11.114 1.00 88.69 101 SER A O 1
ATOM 793 N N . VAL A 1 102 ? -11.674 5.517 11.971 1.00 88.75 102 VAL A N 1
ATOM 794 C CA . VAL A 1 102 ? -11.411 6.217 10.709 1.00 88.75 102 VAL A CA 1
ATOM 795 C C . VAL A 1 102 ? -10.052 5.823 10.131 1.00 88.75 102 VAL A C 1
ATOM 797 O O . VAL A 1 102 ? -9.939 5.638 8.924 1.00 88.75 102 VAL A O 1
ATOM 800 N N . SER A 1 103 ? -9.035 5.640 10.977 1.00 90.56 103 SER A N 1
ATOM 801 C CA . SER A 1 103 ? -7.714 5.192 10.536 1.00 90.56 103 SER A CA 1
ATOM 802 C C . SER A 1 103 ? -7.740 3.780 9.939 1.00 90.56 103 SER A C 1
ATOM 804 O O . SER A 1 103 ? -7.076 3.563 8.931 1.00 90.56 103 SER A O 1
ATOM 806 N N . ASP A 1 104 ? -8.495 2.834 10.517 1.00 88.56 104 ASP A N 1
ATOM 807 C CA . ASP A 1 104 ? -8.639 1.465 9.977 1.00 88.56 104 ASP A CA 1
ATOM 808 C C . ASP A 1 104 ? -9.290 1.502 8.584 1.00 88.56 104 ASP A C 1
ATOM 810 O O . ASP A 1 104 ? -8.730 0.968 7.626 1.00 88.56 104 ASP A O 1
ATOM 814 N N . TYR A 1 105 ? -10.400 2.239 8.440 1.00 90.00 105 TYR A N 1
ATOM 815 C CA . TYR A 1 105 ? -11.069 2.421 7.148 1.00 90.00 105 TYR A CA 1
ATOM 816 C C . TYR A 1 105 ? -10.167 3.101 6.113 1.00 90.00 105 TYR A C 1
ATOM 818 O O . TYR A 1 105 ? -10.097 2.657 4.969 1.00 90.00 105 TYR A O 1
ATOM 826 N N . SER A 1 106 ? -9.451 4.154 6.517 1.00 91.50 106 SER A N 1
ATOM 827 C CA . SER A 1 106 ? -8.535 4.887 5.641 1.00 91.50 106 SER A CA 1
ATOM 828 C C . SER A 1 106 ? -7.394 4.002 5.138 1.00 91.50 106 SER A C 1
ATOM 830 O O . SER A 1 106 ? -7.097 4.023 3.947 1.00 91.50 106 SER A O 1
ATOM 832 N N . MET A 1 107 ? -6.789 3.179 6.003 1.00 92.50 107 MET A N 1
ATOM 833 C CA . MET A 1 107 ? -5.734 2.249 5.583 1.00 92.50 107 MET A CA 1
ATOM 834 C C . MET A 1 107 ? -6.251 1.246 4.552 1.00 92.50 107 MET A C 1
ATOM 836 O O . MET A 1 107 ? -5.626 1.070 3.511 1.00 92.50 107 MET A O 1
ATOM 840 N N . ARG A 1 108 ? -7.415 0.628 4.789 1.00 93.75 108 ARG A N 1
ATOM 841 C CA . ARG A 1 108 ? -8.010 -0.311 3.823 1.00 93.75 108 ARG A CA 1
ATOM 842 C C . ARG A 1 108 ? -8.332 0.367 2.496 1.00 93.75 108 ARG A C 1
ATOM 844 O O . ARG A 1 108 ? -8.031 -0.194 1.450 1.00 93.75 108 ARG A O 1
ATOM 851 N N . ALA A 1 109 ? -8.895 1.575 2.535 1.00 94.06 109 ALA A N 1
ATOM 852 C CA . ALA A 1 109 ? -9.191 2.350 1.335 1.00 94.06 109 ALA A CA 1
ATOM 853 C C . ALA A 1 109 ? -7.921 2.673 0.532 1.00 94.06 109 ALA A C 1
ATOM 855 O O . ALA A 1 109 ? -7.927 2.538 -0.687 1.00 94.06 109 ALA A O 1
ATOM 856 N N . GLN A 1 110 ? -6.823 3.034 1.203 1.00 95.88 110 GLN A N 1
ATOM 857 C CA . GLN A 1 110 ? -5.534 3.270 0.549 1.00 95.88 110 GLN A CA 1
ATOM 858 C C . GLN A 1 110 ? -4.976 1.996 -0.091 1.00 95.88 110 GLN A C 1
ATOM 860 O O . GLN A 1 110 ? -4.562 2.040 -1.243 1.00 95.88 110 GLN A O 1
ATOM 865 N N . ILE A 1 111 ? -5.012 0.855 0.607 1.00 96.88 111 ILE A N 1
ATOM 866 C CA . ILE A 1 111 ? -4.574 -0.431 0.036 1.00 96.88 111 ILE A CA 1
ATOM 867 C C . ILE A 1 111 ? -5.406 -0.764 -1.211 1.00 96.88 111 ILE A C 1
ATOM 869 O O . ILE A 1 111 ? -4.839 -1.091 -2.248 1.00 96.88 111 ILE A O 1
ATOM 873 N N . ILE A 1 112 ? -6.736 -0.616 -1.142 1.00 95.88 112 ILE A N 1
ATOM 874 C CA . ILE A 1 112 ? -7.633 -0.827 -2.291 1.00 95.88 112 ILE A CA 1
ATOM 875 C C . ILE A 1 112 ? -7.260 0.098 -3.453 1.00 95.88 112 ILE A C 1
ATOM 877 O O . ILE A 1 112 ? -7.185 -0.363 -4.589 1.00 95.88 112 ILE A O 1
ATOM 881 N N . ALA A 1 113 ? -7.005 1.380 -3.180 1.00 96.31 113 ALA A N 1
ATOM 882 C CA . ALA A 1 113 ? -6.626 2.349 -4.201 1.00 96.31 113 ALA A CA 1
ATOM 883 C C . ALA A 1 113 ? -5.297 1.980 -4.878 1.00 96.31 113 ALA A C 1
ATOM 885 O O . ALA A 1 113 ? -5.234 1.975 -6.105 1.00 96.31 113 ALA A O 1
ATOM 886 N N . TYR A 1 114 ? -4.267 1.606 -4.112 1.00 97.75 114 TYR A N 1
ATOM 887 C CA . TYR A 1 114 ? -2.989 1.178 -4.686 1.00 97.75 114 TYR A CA 1
ATOM 888 C C . TYR A 1 114 ? -3.109 -0.130 -5.471 1.00 97.75 114 TYR A C 1
ATOM 890 O O . TYR A 1 114 ? -2.564 -0.218 -6.567 1.00 97.75 114 TYR A O 1
ATOM 898 N N . CYS A 1 115 ? -3.846 -1.128 -4.970 1.00 96.81 115 CYS A N 1
ATOM 899 C CA . CYS A 1 115 ? -4.101 -2.362 -5.719 1.00 96.81 115 CYS A CA 1
ATOM 900 C C . CYS A 1 115 ? -4.851 -2.075 -7.028 1.00 96.81 115 CYS A C 1
ATOM 902 O O . CYS A 1 115 ? -4.473 -2.598 -8.071 1.00 96.81 115 CYS A O 1
ATOM 904 N N . GLY A 1 116 ? -5.879 -1.222 -6.990 1.00 95.69 116 GLY A N 1
ATOM 905 C CA . GLY A 1 116 ? -6.625 -0.808 -8.179 1.00 95.69 116 GLY A CA 1
ATOM 906 C C . GLY A 1 116 ? -5.751 -0.069 -9.194 1.00 95.69 116 GLY A C 1
ATOM 907 O O . GLY A 1 116 ? -5.763 -0.413 -10.371 1.00 95.69 116 GLY A O 1
ATOM 908 N N . SER A 1 117 ? -4.941 0.885 -8.730 1.00 96.19 117 SER A N 1
ATOM 909 C CA . SER A 1 117 ? -3.989 1.630 -9.564 1.00 96.19 117 SER A CA 1
ATOM 910 C C . SER A 1 117 ? -2.923 0.716 -10.177 1.00 96.19 117 SER A C 1
ATOM 912 O O . SER A 1 117 ? -2.618 0.820 -11.359 1.00 96.19 117 SER A O 1
ATOM 914 N N . LEU A 1 118 ? -2.400 -0.248 -9.411 1.00 95.12 118 LEU A N 1
ATOM 915 C CA . LEU A 1 118 ? -1.441 -1.234 -9.910 1.00 95.12 118 LEU A CA 1
ATOM 916 C C . LEU A 1 118 ? -2.059 -2.125 -10.999 1.00 95.12 118 LEU A C 1
ATOM 918 O O . LEU A 1 118 ? -1.408 -2.407 -12.004 1.00 95.12 118 LEU A O 1
ATOM 922 N N . LEU A 1 119 ? -3.315 -2.549 -10.831 1.00 95.12 119 LEU A N 1
ATOM 923 C CA . LEU A 1 119 ? -4.034 -3.320 -11.850 1.00 95.12 119 LEU A CA 1
ATOM 924 C C . LEU A 1 119 ? -4.256 -2.509 -13.130 1.00 95.12 119 LEU A C 1
ATOM 926 O O . LEU A 1 119 ? -4.049 -3.041 -14.221 1.00 95.12 119 LEU A O 1
ATOM 930 N N . ASP A 1 120 ? -4.643 -1.240 -12.999 1.00 95.12 120 ASP A N 1
ATOM 931 C CA . ASP A 1 120 ? -4.814 -0.325 -14.131 1.00 95.12 120 ASP A CA 1
ATOM 932 C C . ASP A 1 120 ? -3.490 -0.101 -14.873 1.00 95.12 120 ASP A C 1
ATOM 934 O O . ASP A 1 120 ? -3.406 -0.270 -16.090 1.00 95.12 120 ASP A O 1
ATOM 938 N N . LEU A 1 121 ? -2.408 0.145 -14.135 1.00 92.31 121 LEU A N 1
ATOM 939 C CA . LEU A 1 121 ? -1.070 0.295 -14.689 1.00 92.31 121 LEU A CA 1
ATOM 940 C C . LEU A 1 121 ? -0.644 -0.949 -15.483 1.00 92.31 121 LEU A C 1
ATOM 942 O O . LEU A 1 121 ? -0.259 -0.850 -16.650 1.00 92.31 121 LEU A O 1
ATOM 946 N N . MET A 1 122 ? -0.775 -2.131 -14.877 1.00 92.12 122 MET A N 1
ATOM 947 C CA . MET A 1 122 ? -0.393 -3.402 -15.493 1.00 92.12 122 MET A CA 1
ATOM 948 C C . MET A 1 122 ? -1.336 -3.837 -16.625 1.00 92.12 122 MET A C 1
ATOM 950 O O . MET A 1 122 ? -0.966 -4.704 -17.418 1.00 92.12 122 MET A O 1
ATOM 954 N N . SER A 1 123 ? -2.526 -3.238 -16.757 1.00 92.00 123 SER A N 1
ATOM 955 C CA . SER A 1 123 ? -3.445 -3.507 -17.875 1.00 92.00 123 SER A CA 1
ATOM 956 C C . SER A 1 123 ? -2.842 -3.141 -19.238 1.00 92.00 123 SER A C 1
ATOM 958 O O . SER A 1 123 ? -3.134 -3.798 -20.237 1.00 92.00 123 SER A O 1
ATOM 960 N N . HIS A 1 124 ? -1.920 -2.173 -19.257 1.00 88.81 124 HIS A N 1
ATOM 961 C CA . HIS A 1 124 ? -1.165 -1.759 -20.439 1.00 88.81 124 HIS A CA 1
ATOM 962 C C . HIS A 1 124 ? -0.072 -2.769 -20.843 1.00 88.81 124 HIS A C 1
ATOM 964 O O . HIS A 1 124 ? 0.459 -2.690 -21.949 1.00 88.81 124 HIS A O 1
ATOM 970 N N . PHE A 1 125 ? 0.253 -3.735 -19.973 1.00 89.50 125 PHE A N 1
ATOM 971 C CA . PHE A 1 125 ? 1.296 -4.747 -20.176 1.00 89.50 125 PHE A CA 1
ATOM 972 C C . PHE A 1 125 ? 0.773 -6.163 -19.861 1.00 89.50 125 PHE A C 1
ATOM 974 O O . PHE A 1 125 ? 1.288 -6.826 -18.953 1.00 89.50 125 PHE A O 1
ATOM 981 N N . PRO A 1 126 ? -0.235 -6.667 -20.601 1.00 89.44 126 PRO A N 1
ATOM 982 C CA . PRO A 1 126 ? -0.966 -7.887 -20.245 1.00 89.44 126 PRO A CA 1
ATOM 983 C C . PRO A 1 126 ? -0.068 -9.130 -20.164 1.00 89.44 126 PRO A C 1
ATOM 985 O O . PRO A 1 126 ? -0.176 -9.899 -19.216 1.00 89.44 126 PRO A O 1
ATOM 988 N N . THR A 1 127 ? 0.891 -9.290 -21.081 1.00 87.62 127 THR A N 1
ATOM 989 C CA . THR A 1 127 ? 1.830 -10.426 -21.067 1.00 87.62 127 THR A CA 1
ATOM 990 C C . THR A 1 127 ? 2.688 -10.454 -19.799 1.00 87.62 127 THR A C 1
ATOM 992 O O . THR A 1 127 ? 2.898 -11.512 -19.201 1.00 87.62 127 THR A O 1
ATOM 995 N N . THR A 1 128 ? 3.182 -9.294 -19.356 1.00 87.81 128 THR A N 1
ATOM 996 C CA . THR A 1 128 ? 3.980 -9.182 -18.126 1.00 87.81 128 THR A CA 1
ATOM 997 C C . THR A 1 128 ? 3.108 -9.380 -16.891 1.00 87.81 128 THR A C 1
ATOM 999 O O . THR A 1 128 ? 3.503 -10.098 -15.972 1.00 87.81 128 THR A O 1
ATOM 1002 N N . ARG A 1 129 ? 1.904 -8.795 -16.893 1.00 91.50 129 ARG A N 1
ATOM 1003 C CA . ARG A 1 129 ? 0.909 -8.960 -15.831 1.00 91.50 129 ARG A CA 1
ATOM 1004 C C . ARG A 1 129 ? 0.593 -10.435 -15.598 1.00 91.50 129 ARG A C 1
ATOM 1006 O O . ARG A 1 129 ? 0.778 -10.910 -14.486 1.00 91.50 129 ARG A O 1
ATOM 1013 N N . ASP A 1 130 ? 0.189 -11.153 -16.642 1.00 89.81 130 ASP A N 1
ATOM 1014 C CA . ASP A 1 130 ? -0.322 -12.526 -16.536 1.00 89.81 130 ASP A CA 1
ATOM 1015 C C . ASP A 1 130 ? 0.781 -13.555 -16.233 1.00 89.81 130 ASP A C 1
ATOM 1017 O O . ASP A 1 130 ? 0.508 -14.644 -15.732 1.00 89.81 130 ASP A O 1
ATOM 1021 N N . SER A 1 131 ? 2.046 -13.219 -16.506 1.00 89.38 131 SER A N 1
ATOM 1022 C CA . SER A 1 131 ? 3.191 -14.082 -16.185 1.00 89.38 131 SER A CA 1
ATOM 1023 C C . SER A 1 131 ? 3.653 -13.953 -14.728 1.00 89.38 131 SER A C 1
ATOM 1025 O O . SER A 1 131 ? 3.993 -14.964 -14.094 1.00 89.38 131 SER A O 1
ATOM 1027 N N . HIS A 1 132 ? 3.654 -12.733 -14.184 1.00 89.31 132 HIS A N 1
ATOM 1028 C CA . HIS A 1 132 ? 4.222 -12.443 -12.863 1.00 89.31 132 HIS A CA 1
ATOM 1029 C C . HIS A 1 132 ? 3.147 -12.346 -11.779 1.00 89.31 132 HIS A C 1
ATOM 1031 O O . HIS A 1 132 ? 3.294 -12.976 -10.732 1.00 89.31 132 HIS A O 1
ATOM 1037 N N . PHE A 1 133 ? 2.053 -11.626 -12.036 1.00 92.88 133 PHE A N 1
ATOM 1038 C CA . PHE A 1 133 ? 1.034 -11.326 -11.036 1.00 92.88 133 PHE A CA 1
ATOM 1039 C C . PHE A 1 133 ? -0.084 -12.363 -10.999 1.00 92.88 133 PHE A C 1
ATOM 1041 O O . PHE A 1 133 ? -0.466 -12.954 -12.007 1.00 92.88 133 PHE A O 1
ATOM 1048 N N . MET A 1 134 ? -0.660 -12.533 -9.812 1.00 92.69 134 MET A N 1
ATOM 1049 C CA . MET A 1 134 ? -1.907 -13.260 -9.615 1.00 92.69 134 MET A CA 1
ATOM 1050 C C . MET A 1 134 ? -2.968 -12.335 -9.051 1.00 92.69 134 MET A C 1
ATOM 1052 O O . MET A 1 134 ? -2.760 -11.700 -8.023 1.00 92.69 134 MET A O 1
ATOM 1056 N N . ILE A 1 135 ? -4.120 -12.287 -9.710 1.00 92.94 135 ILE A N 1
ATOM 1057 C CA . ILE A 1 135 ? -5.223 -11.406 -9.334 1.00 92.94 135 ILE A CA 1
ATOM 1058 C C . ILE A 1 135 ? -6.239 -12.221 -8.535 1.00 92.94 135 ILE A C 1
ATOM 1060 O O . ILE A 1 135 ? -6.679 -13.279 -8.993 1.00 92.94 135 ILE A O 1
ATOM 1064 N N . GLY A 1 136 ? -6.568 -11.747 -7.334 1.00 90.81 136 GLY A N 1
ATOM 1065 C CA . GLY A 1 136 ? -7.581 -12.340 -6.465 1.00 90.81 136 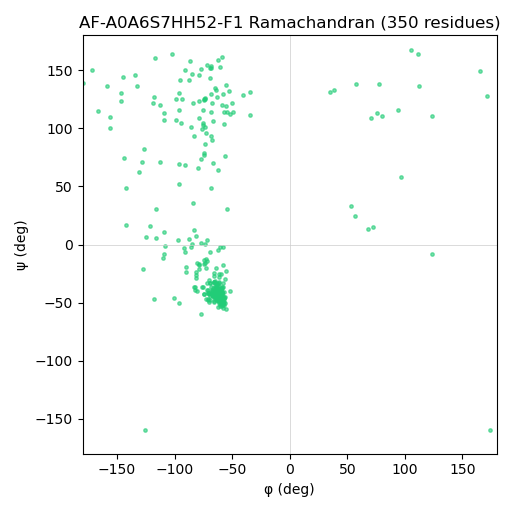GLY A CA 1
ATOM 1066 C C . GLY A 1 136 ? -9.001 -12.169 -6.998 1.00 90.81 136 GLY A C 1
ATOM 1067 O O . GLY A 1 136 ? -9.301 -11.192 -7.685 1.00 90.81 136 GLY A O 1
ATOM 1068 N N . GLU A 1 137 ? -9.883 -13.100 -6.643 1.00 88.00 137 GLU A N 1
ATOM 1069 C CA . GLU A 1 137 ? -11.299 -13.054 -7.025 1.00 88.00 137 GLU A CA 1
ATOM 1070 C C . GLU A 1 137 ? -12.211 -12.583 -5.884 1.00 88.00 137 GLU A C 1
ATOM 1072 O O . GLU A 1 137 ? -11.848 -12.560 -4.701 1.00 88.00 137 GLU A O 1
ATOM 1077 N N . GLU A 1 138 ? -13.436 -12.201 -6.243 1.00 86.31 138 GLU A N 1
ATOM 1078 C CA . GLU A 1 138 ? -14.454 -11.824 -5.271 1.00 86.31 138 GLU A CA 1
ATOM 1079 C C . GLU A 1 138 ? -14.808 -13.015 -4.365 1.00 86.31 138 GLU A C 1
ATOM 1081 O O . GLU A 1 138 ? -15.153 -14.098 -4.832 1.00 86.31 138 GLU A O 1
ATOM 1086 N N . PHE A 1 139 ? -14.736 -12.806 -3.046 1.00 79.06 139 PHE A N 1
ATOM 1087 C CA . PHE A 1 139 ? -15.034 -13.828 -2.028 1.00 79.06 139 PHE A CA 1
ATOM 1088 C C . PHE A 1 139 ? -14.271 -15.146 -2.189 1.00 79.06 139 PHE A C 1
ATOM 1090 O O . PHE A 1 139 ? -14.786 -16.207 -1.827 1.00 79.06 139 PHE A O 1
ATOM 1097 N N . GLU A 1 140 ? -13.041 -15.076 -2.692 1.00 79.38 140 GLU A N 1
ATOM 1098 C CA . GLU A 1 140 ? -12.210 -16.255 -2.881 1.00 79.38 140 GLU A CA 1
ATOM 1099 C C . GLU A 1 140 ? -11.984 -16.992 -1.541 1.00 79.38 140 GLU A C 1
ATOM 1101 O O . GLU A 1 140 ? -11.453 -16.400 -0.591 1.00 79.38 140 GLU A O 1
ATOM 1106 N N . PRO A 1 141 ? -12.395 -18.269 -1.418 1.00 73.88 141 PRO A N 1
ATOM 1107 C CA . PRO A 1 141 ? -12.237 -19.017 -0.182 1.00 73.88 141 PRO A CA 1
ATOM 1108 C C . PRO A 1 141 ? -10.753 -19.275 0.075 1.00 73.88 141 PRO A C 1
ATOM 1110 O O . PRO A 1 141 ? -10.058 -19.889 -0.732 1.00 73.88 141 PRO A O 1
ATOM 1113 N N . LYS A 1 142 ? -10.264 -18.813 1.223 1.00 73.06 142 LYS A N 1
ATOM 1114 C CA . LYS A 1 142 ? -8.896 -19.065 1.674 1.00 73.06 142 LYS A CA 1
ATOM 1115 C C . LYS A 1 142 ? -8.893 -20.294 2.578 1.00 73.06 142 LYS A C 1
ATOM 1117 O O . LYS A 1 142 ? -9.648 -20.333 3.547 1.00 73.06 142 LYS A O 1
ATOM 1122 N N . SER A 1 143 ? -8.070 -21.292 2.255 1.00 63.09 143 SER A N 1
ATOM 1123 C CA . SER A 1 143 ? -7.872 -22.437 3.147 1.00 63.09 143 SER A CA 1
ATOM 1124 C C . SER A 1 143 ? -7.130 -21.964 4.401 1.00 63.09 143 SER A C 1
ATOM 1126 O O . SER A 1 143 ? -6.111 -21.282 4.279 1.00 63.09 143 SER A O 1
ATOM 1128 N N . ASP A 1 144 ? -7.655 -22.303 5.581 1.00 57.03 144 ASP A N 1
ATOM 1129 C CA . ASP A 1 144 ? -7.029 -22.046 6.891 1.00 57.03 144 ASP A CA 1
ATOM 1130 C C . ASP A 1 144 ? -5.886 -23.061 7.177 1.00 57.03 144 ASP A C 1
ATOM 1132 O O . ASP A 1 144 ? -5.289 -23.033 8.252 1.00 57.03 144 ASP A O 1
ATOM 1136 N N . GLU A 1 145 ? -5.596 -23.989 6.251 1.00 52.09 145 GLU A N 1
ATOM 1137 C CA . GLU A 1 145 ? -4.480 -24.931 6.392 1.00 52.09 145 GLU A CA 1
ATOM 1138 C C . GLU A 1 145 ? -3.146 -24.180 6.413 1.00 52.09 145 GLU A C 1
ATOM 1140 O O . GLU A 1 145 ? -2.931 -23.292 5.591 1.00 52.09 145 GLU A O 1
ATOM 1145 N N . GLN A 1 146 ? -2.299 -24.550 7.383 1.00 49.47 146 GLN A N 1
ATOM 1146 C CA . GLN A 1 146 ? -0.988 -23.973 7.685 1.00 49.47 146 GLN A CA 1
ATOM 1147 C C . GLN A 1 146 ? -0.281 -23.514 6.403 1.00 49.47 146 GLN A C 1
ATOM 1149 O O . GLN A 1 146 ? 0.076 -24.360 5.579 1.00 49.47 146 GLN A O 1
ATOM 1154 N N . ASP A 1 147 ? -0.128 -22.193 6.246 1.00 52.69 147 ASP A N 1
ATOM 1155 C CA . ASP A 1 147 ? 0.539 -21.575 5.098 1.00 52.69 147 ASP A CA 1
ATOM 1156 C C . ASP A 1 147 ? 1.883 -22.301 4.906 1.00 52.69 147 ASP A C 1
ATOM 1158 O O . ASP A 1 147 ? 2.728 -22.322 5.811 1.00 52.69 147 ASP A O 1
ATOM 1162 N N . LYS A 1 148 ? 2.042 -23.028 3.793 1.00 50.88 148 LYS A N 1
ATOM 1163 C CA . LYS A 1 148 ? 3.243 -23.835 3.587 1.00 50.88 148 LYS A CA 1
ATOM 1164 C C . LYS A 1 148 ? 4.347 -22.863 3.219 1.00 50.88 148 LYS A C 1
ATOM 1166 O O . LYS A 1 148 ? 4.391 -22.368 2.099 1.00 50.88 148 LYS A O 1
ATOM 1171 N N . LEU A 1 149 ? 5.238 -22.599 4.171 1.00 50.44 149 LEU A N 1
ATOM 1172 C CA . LEU A 1 149 ? 6.487 -21.891 3.914 1.00 50.44 149 LEU A CA 1
ATOM 1173 C C . LEU A 1 149 ? 7.191 -22.604 2.754 1.00 50.44 149 LEU A C 1
ATOM 1175 O O . LEU A 1 149 ? 7.561 -23.775 2.868 1.00 50.44 149 LEU A O 1
ATOM 1179 N N . VAL A 1 150 ? 7.287 -21.925 1.614 1.00 51.28 150 VAL A N 1
ATOM 1180 C CA . VAL A 1 150 ? 7.941 -22.461 0.423 1.00 51.28 150 VAL A CA 1
ATOM 1181 C C . VAL A 1 150 ? 9.446 -22.446 0.684 1.00 51.28 150 VAL A C 1
ATOM 1183 O O . VAL A 1 150 ? 10.099 -21.420 0.534 1.00 51.28 150 VAL A O 1
ATOM 1186 N N . ASP A 1 151 ? 9.982 -23.584 1.121 1.00 43.12 151 ASP A N 1
ATOM 1187 C CA . ASP A 1 151 ? 11.409 -23.893 1.042 1.00 43.12 151 ASP A CA 1
ATOM 1188 C C . ASP A 1 151 ? 11.712 -24.323 -0.404 1.00 43.12 151 ASP A C 1
ATOM 1190 O O . ASP A 1 151 ? 11.242 -25.363 -0.879 1.00 43.12 151 ASP A O 1
ATOM 1194 N N . ASP A 1 152 ? 12.421 -23.468 -1.142 1.00 45.72 152 ASP A N 1
ATOM 1195 C CA . ASP A 1 152 ? 12.692 -23.615 -2.575 1.00 45.72 152 ASP A CA 1
ATOM 1196 C C . ASP A 1 152 ? 13.834 -24.611 -2.838 1.00 45.72 152 ASP A C 1
ATOM 1198 O O . ASP A 1 152 ? 14.920 -24.262 -3.299 1.00 45.72 152 ASP A O 1
ATOM 1202 N N . SER A 1 153 ? 13.601 -25.885 -2.519 1.00 37.34 153 SER A N 1
ATOM 1203 C CA . SER A 1 153 ? 14.541 -26.965 -2.851 1.00 37.34 153 SER A CA 1
ATOM 1204 C C . SER A 1 153 ? 13.934 -28.121 -3.652 1.00 37.34 153 SER A C 1
ATOM 1206 O O . SER A 1 153 ? 14.640 -29.073 -3.985 1.00 37.34 153 SER A O 1
ATOM 1208 N N . THR A 1 154 ? 12.674 -28.018 -4.101 1.00 35.88 154 THR A N 1
ATOM 1209 C CA . THR A 1 154 ? 12.140 -28.897 -5.160 1.00 35.88 154 THR A CA 1
ATOM 1210 C C . THR A 1 154 ? 11.122 -28.180 -6.059 1.00 35.88 154 THR A C 1
ATOM 1212 O O . THR A 1 154 ? 10.155 -27.619 -5.544 1.00 35.88 154 THR A O 1
ATOM 1215 N N . PRO A 1 155 ? 11.253 -28.249 -7.403 1.00 41.12 155 PRO A N 1
ATOM 1216 C CA . PRO A 1 155 ? 10.249 -27.735 -8.328 1.00 41.12 155 PRO A CA 1
ATOM 1217 C C . PRO A 1 155 ? 9.054 -28.693 -8.326 1.00 41.12 155 PRO A C 1
ATOM 1219 O O . PRO A 1 155 ? 8.908 -29.560 -9.188 1.00 41.12 155 PRO A O 1
ATOM 1222 N N . THR A 1 156 ? 8.216 -28.591 -7.302 1.00 39.72 156 THR A N 1
ATOM 1223 C CA . THR A 1 156 ? 6.914 -29.249 -7.284 1.00 39.72 156 THR A CA 1
ATOM 1224 C C . THR A 1 156 ? 5.891 -28.331 -7.941 1.00 39.72 156 THR A C 1
ATOM 1226 O O . THR A 1 156 ? 5.935 -27.115 -7.793 1.00 39.72 156 THR A O 1
ATOM 1229 N N . PHE A 1 157 ? 4.966 -28.924 -8.701 1.00 43.91 157 PHE A N 1
ATOM 1230 C CA . PHE A 1 157 ? 3.814 -28.264 -9.329 1.00 43.91 157 PHE A CA 1
ATOM 1231 C C . PHE A 1 157 ? 2.788 -27.803 -8.274 1.00 43.91 157 PHE A C 1
ATOM 1233 O O . PHE A 1 157 ? 1.598 -28.108 -8.371 1.00 43.91 157 PHE A O 1
ATOM 1240 N N . THR A 1 158 ? 3.228 -27.127 -7.215 1.00 50.06 158 THR A N 1
ATOM 1241 C CA . THR A 1 158 ? 2.321 -26.525 -6.247 1.00 50.06 158 THR A CA 1
ATOM 1242 C C . THR A 1 158 ? 1.700 -25.283 -6.890 1.00 50.06 158 THR A C 1
ATOM 1244 O O . THR A 1 158 ? 2.414 -24.426 -7.420 1.00 50.06 158 THR A O 1
ATOM 1247 N N . PRO A 1 159 ? 0.360 -25.180 -6.936 1.00 61.72 159 PRO A N 1
ATOM 1248 C CA . PRO A 1 159 ? -0.285 -23.961 -7.397 1.00 61.72 159 PRO A CA 1
ATOM 1249 C C . PRO A 1 159 ? 0.188 -22.801 -6.515 1.00 61.72 159 PRO A C 1
ATOM 1251 O O . PRO A 1 159 ? 0.172 -22.921 -5.290 1.00 61.72 159 PRO A O 1
ATOM 1254 N N . ARG A 1 160 ? 0.639 -21.701 -7.138 1.00 72.69 160 ARG A N 1
ATOM 1255 C CA . ARG A 1 160 ? 1.125 -20.521 -6.409 1.00 72.69 160 ARG A CA 1
ATOM 1256 C C . ARG A 1 160 ? 0.063 -20.087 -5.394 1.00 72.69 160 ARG A C 1
ATOM 1258 O O . ARG A 1 160 ? -1.113 -19.957 -5.746 1.00 72.69 160 ARG A O 1
ATOM 1265 N N . GLU A 1 161 ? 0.475 -19.845 -4.155 1.00 82.31 161 GLU A N 1
ATOM 1266 C CA . GLU A 1 161 ? -0.464 -19.484 -3.099 1.00 82.31 161 GLU A CA 1
ATOM 1267 C C . GLU A 1 161 ? -1.129 -18.132 -3.385 1.00 82.31 161 GLU A C 1
ATOM 1269 O O . GLU A 1 161 ? -0.497 -17.152 -3.796 1.00 82.31 161 GLU A O 1
ATOM 1274 N N . ARG A 1 162 ? -2.448 -18.088 -3.187 1.00 88.50 162 ARG A N 1
ATOM 1275 C CA . ARG A 1 162 ? -3.293 -16.933 -3.501 1.00 88.50 162 ARG A CA 1
ATOM 1276 C C . ARG A 1 162 ? -3.505 -16.079 -2.255 1.00 88.50 162 ARG A C 1
ATOM 1278 O O . ARG A 1 162 ? -4.635 -15.840 -1.861 1.00 88.50 162 ARG A O 1
ATOM 1285 N N . LYS A 1 163 ? -2.438 -15.685 -1.568 1.00 89.19 163 LYS A N 1
ATOM 1286 C CA . LYS A 1 163 ? -2.496 -14.806 -0.390 1.00 89.19 163 LYS A CA 1
ATOM 1287 C C . LYS A 1 163 ? -1.278 -13.900 -0.396 1.00 89.19 163 LYS A C 1
ATOM 1289 O O . LYS A 1 163 ? -0.200 -14.343 -0.767 1.00 89.19 163 LYS A O 1
ATOM 1294 N N . LEU A 1 164 ? -1.445 -12.653 0.038 1.00 91.69 164 LEU A N 1
ATOM 1295 C CA . LEU A 1 164 ? -0.310 -11.741 0.177 1.00 91.69 164 LEU A CA 1
ATOM 1296 C C . LEU A 1 164 ? 0.485 -12.078 1.444 1.00 91.69 164 LEU A C 1
ATOM 1298 O O . LEU A 1 164 ? 1.653 -12.445 1.362 1.00 91.69 164 LEU A O 1
ATOM 1302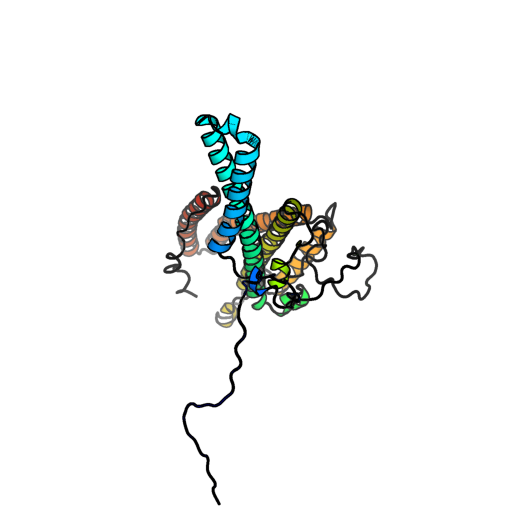 N N . LEU A 1 165 ? -0.176 -11.999 2.602 1.00 92.38 165 LEU A N 1
ATOM 1303 C CA . LEU A 1 165 ? 0.374 -12.359 3.911 1.00 92.38 165 LEU A CA 1
ATOM 1304 C C . LEU A 1 165 ? -0.398 -13.535 4.520 1.00 92.38 165 LEU A C 1
ATOM 1306 O O . LEU A 1 165 ? -1.554 -13.785 4.160 1.00 92.38 165 LEU A O 1
ATOM 1310 N N . SER A 1 166 ? 0.230 -14.199 5.486 1.00 91.00 166 SER A N 1
ATOM 1311 C CA . SER A 1 166 ? -0.392 -15.191 6.363 1.00 91.00 166 SER A CA 1
ATOM 1312 C C . SER A 1 166 ? -1.565 -14.600 7.156 1.00 91.00 166 SER A C 1
ATOM 1314 O O . SER A 1 166 ? -1.701 -13.382 7.319 1.00 91.00 166 SER A O 1
ATOM 1316 N N . HIS A 1 167 ? -2.440 -15.456 7.693 1.00 86.81 167 HIS A N 1
ATOM 1317 C CA . HIS A 1 167 ? -3.634 -15.007 8.432 1.00 86.81 167 HIS A CA 1
ATOM 1318 C C . HIS A 1 167 ? -3.329 -14.180 9.693 1.00 86.81 167 HIS A C 1
ATOM 1320 O O . HIS A 1 167 ? -4.167 -13.377 10.119 1.00 86.81 167 HIS A O 1
ATOM 1326 N N . ASP A 1 168 ? -2.151 -14.377 10.277 1.00 87.81 168 ASP A N 1
ATOM 1327 C CA . ASP A 1 168 ? -1.622 -13.646 11.430 1.00 87.81 168 ASP A CA 1
ATOM 1328 C C . ASP A 1 168 ? -0.770 -12.421 11.050 1.00 87.81 168 ASP A C 1
ATOM 1330 O O . ASP A 1 168 ? -0.338 -11.669 11.928 1.00 87.81 168 ASP A O 1
ATOM 1334 N N . GLY A 1 169 ? -0.553 -12.201 9.749 1.00 88.00 169 GLY A N 1
ATOM 1335 C CA . GLY A 1 169 ? 0.242 -11.100 9.215 1.00 88.00 169 GLY A CA 1
ATOM 1336 C C . GLY A 1 169 ? 1.738 -11.201 9.515 1.00 88.00 169 GLY A C 1
ATOM 1337 O O . GLY A 1 169 ? 2.431 -10.200 9.353 1.00 88.00 169 GLY A O 1
ATOM 1338 N N . GLN A 1 170 ? 2.228 -12.358 9.975 1.00 90.25 170 GLN A N 1
ATOM 1339 C CA . GLN A 1 170 ? 3.628 -12.549 10.371 1.00 90.25 170 GLN A CA 1
ATOM 1340 C C . GLN A 1 170 ? 4.535 -13.013 9.232 1.00 90.25 170 GLN A C 1
ATOM 1342 O O . GLN A 1 170 ? 5.747 -12.862 9.341 1.00 90.25 170 GLN A O 1
ATOM 1347 N N . HIS A 1 171 ? 3.976 -13.561 8.151 1.00 91.31 171 HIS A N 1
ATOM 1348 C CA . HIS A 1 171 ? 4.755 -14.109 7.046 1.00 91.31 171 HIS A CA 1
ATOM 1349 C C . HIS A 1 171 ? 4.240 -13.617 5.696 1.00 91.31 171 HIS A C 1
ATOM 1351 O O . HIS A 1 171 ? 3.031 -13.582 5.448 1.00 91.31 171 HIS A O 1
ATOM 1357 N N . LEU A 1 172 ? 5.161 -13.245 4.807 1.00 92.00 172 LEU A N 1
ATOM 1358 C CA . LEU A 1 172 ? 4.857 -13.026 3.400 1.00 92.00 172 LEU A CA 1
ATOM 1359 C C . LEU A 1 172 ? 4.665 -14.385 2.731 1.00 92.00 172 LEU A C 1
ATOM 1361 O O . LEU A 1 172 ? 5.548 -15.237 2.775 1.00 92.00 172 LEU A O 1
ATOM 1365 N N . VAL A 1 173 ? 3.512 -14.559 2.095 1.00 90.56 173 VAL A N 1
ATOM 1366 C CA . VAL A 1 173 ? 3.162 -15.783 1.372 1.00 90.56 173 VAL A CA 1
ATOM 1367 C C . VAL A 1 173 ? 3.482 -15.624 -0.110 1.00 90.56 173 VAL A C 1
ATOM 1369 O O . VAL A 1 173 ? 4.155 -16.462 -0.705 1.00 90.56 173 VAL A O 1
ATOM 1372 N N . ASN A 1 174 ? 3.026 -14.529 -0.720 1.00 92.06 174 ASN A N 1
ATOM 1373 C CA . ASN A 1 174 ? 3.273 -14.266 -2.130 1.00 92.06 174 ASN A CA 1
ATOM 1374 C C . ASN A 1 174 ? 3.194 -12.770 -2.450 1.00 92.06 174 ASN A C 1
ATOM 1376 O O . ASN A 1 174 ? 2.110 -12.188 -2.494 1.00 92.06 174 ASN A O 1
ATOM 1380 N N . LEU A 1 175 ? 4.347 -12.171 -2.756 1.00 93.94 175 LEU A N 1
ATOM 1381 C CA . LEU A 1 175 ? 4.459 -10.756 -3.121 1.00 93.94 175 LEU A CA 1
ATOM 1382 C C . LEU A 1 175 ? 3.626 -10.380 -4.353 1.00 93.94 175 LEU A C 1
ATOM 1384 O O . LEU A 1 175 ? 3.083 -9.281 -4.427 1.00 93.94 175 LEU A O 1
ATOM 1388 N N . TRP A 1 176 ? 3.537 -11.283 -5.328 1.00 94.62 176 TRP A N 1
ATOM 1389 C CA . TRP A 1 176 ? 2.932 -11.009 -6.631 1.00 94.62 176 TRP A CA 1
ATOM 1390 C C . TRP A 1 176 ? 1.420 -11.249 -6.654 1.00 94.62 176 TRP A C 1
ATOM 1392 O O . TRP A 1 176 ? 0.792 -11.162 -7.711 1.00 94.62 176 TRP A O 1
ATOM 1402 N N . TYR A 1 177 ? 0.820 -11.566 -5.506 1.00 94.94 177 TYR A N 1
ATOM 1403 C CA . TYR A 1 177 ? -0.624 -11.666 -5.365 1.00 94.94 177 TYR A CA 1
ATOM 1404 C C . TYR A 1 177 ? -1.246 -10.288 -5.106 1.00 94.94 177 TYR A C 1
ATOM 1406 O O . TYR A 1 177 ? -0.938 -9.628 -4.114 1.00 94.94 177 TYR A O 1
ATOM 1414 N N . ILE A 1 178 ? -2.166 -9.873 -5.978 1.00 95.12 178 ILE A N 1
ATOM 1415 C CA . ILE A 1 178 ? -2.955 -8.649 -5.828 1.00 95.12 178 ILE A CA 1
ATOM 1416 C C . ILE A 1 178 ? -4.331 -9.032 -5.262 1.00 95.12 178 ILE A C 1
ATOM 1418 O O . ILE A 1 178 ? -5.149 -9.604 -5.992 1.00 95.12 178 ILE A O 1
ATOM 1422 N N . PRO A 1 179 ? -4.614 -8.735 -3.979 1.00 94.19 179 PRO A N 1
ATOM 1423 C CA . PRO A 1 179 ? -5.878 -9.101 -3.356 1.00 94.19 179 PRO A CA 1
ATOM 1424 C C . PRO A 1 179 ? -7.049 -8.301 -3.935 1.00 94.19 179 PRO A C 1
ATOM 1426 O O . PRO A 1 179 ? -6.948 -7.099 -4.189 1.00 94.19 179 PRO A O 1
ATOM 1429 N N . HIS A 1 180 ? -8.200 -8.958 -4.071 1.00 93.44 180 HIS A N 1
ATOM 1430 C CA . HIS A 1 180 ? -9.450 -8.279 -4.404 1.00 93.44 180 HIS A CA 1
ATOM 1431 C C . HIS A 1 180 ? -9.909 -7.381 -3.242 1.00 93.44 180 HIS A C 1
ATOM 1433 O O . HIS A 1 180 ? -9.658 -7.682 -2.070 1.00 93.44 180 HIS A O 1
ATOM 1439 N N . TYR A 1 181 ? -10.650 -6.301 -3.519 1.00 92.12 181 TYR A N 1
ATOM 1440 C CA . TYR A 1 181 ? -11.075 -5.364 -2.468 1.00 92.12 181 TYR A CA 1
ATOM 1441 C C . TYR A 1 181 ? -11.895 -6.040 -1.360 1.00 92.12 181 TYR A C 1
ATOM 1443 O O . TYR A 1 181 ? -11.778 -5.676 -0.193 1.00 92.12 181 TYR A O 1
ATOM 1451 N N . THR A 1 182 ? -12.683 -7.068 -1.685 1.00 90.75 182 THR A N 1
ATOM 1452 C CA . THR A 1 182 ? -13.454 -7.834 -0.690 1.00 90.75 182 THR A CA 1
ATOM 1453 C C . THR A 1 182 ? -12.561 -8.566 0.310 1.00 90.75 182 THR A C 1
ATOM 1455 O O . THR A 1 182 ? -12.909 -8.676 1.488 1.00 90.75 182 THR A O 1
ATOM 1458 N N . GLU A 1 183 ? -11.398 -9.038 -0.141 1.00 91.00 183 GLU A N 1
ATOM 1459 C CA . GLU A 1 183 ? -10.388 -9.640 0.726 1.00 91.00 183 GLU A CA 1
ATOM 1460 C C . GLU A 1 183 ? -9.771 -8.567 1.624 1.00 91.00 183 GLU A C 1
ATOM 1462 O O . GLU A 1 183 ? -9.762 -8.723 2.841 1.00 91.00 183 GLU A O 1
ATOM 1467 N N . ILE A 1 184 ? -9.378 -7.419 1.063 1.00 92.88 184 ILE A N 1
ATOM 1468 C CA . ILE A 1 184 ? -8.808 -6.297 1.830 1.00 92.88 184 ILE A CA 1
ATOM 1469 C C . ILE A 1 184 ? -9.780 -5.801 2.911 1.00 92.88 184 ILE A C 1
ATOM 1471 O O . ILE A 1 184 ? -9.358 -5.481 4.022 1.00 92.88 184 ILE A O 1
ATOM 1475 N N . LEU A 1 185 ? -11.088 -5.771 2.636 1.00 91.12 185 LEU A N 1
ATOM 1476 C CA . LEU A 1 185 ? -12.114 -5.372 3.608 1.00 91.12 185 LEU A CA 1
ATOM 1477 C C . LEU A 1 185 ? -12.245 -6.340 4.793 1.00 91.12 185 LEU A C 1
ATOM 1479 O O . LEU A 1 185 ? -12.637 -5.921 5.880 1.00 91.12 185 LEU A O 1
ATOM 1483 N N . THR A 1 186 ? -11.906 -7.615 4.605 1.00 88.88 186 THR A N 1
ATOM 1484 C CA . THR A 1 186 ? -12.055 -8.668 5.626 1.00 88.88 186 THR A CA 1
ATOM 1485 C C . THR A 1 186 ? -10.722 -9.151 6.207 1.00 88.88 186 THR A C 1
ATOM 1487 O O . THR A 1 186 ? -10.707 -9.853 7.223 1.00 88.88 186 THR A O 1
ATOM 1490 N N . MET A 1 187 ? -9.601 -8.713 5.628 1.00 89.44 187 MET A N 1
ATOM 1491 C CA . MET A 1 187 ? -8.247 -9.087 6.024 1.00 89.44 187 MET A CA 1
ATOM 1492 C C . MET A 1 187 ? -8.001 -8.800 7.511 1.00 89.44 187 MET A C 1
ATOM 1494 O O . MET A 1 187 ? -8.425 -7.760 8.042 1.00 89.44 187 MET A O 1
ATOM 1498 N N . PHE A 1 188 ? -7.339 -9.755 8.174 1.00 91.69 188 PHE A N 1
ATOM 1499 C CA . PHE A 1 188 ? -7.003 -9.736 9.602 1.00 91.69 188 PHE A CA 1
ATOM 1500 C C . PHE A 1 188 ? -8.208 -9.574 10.545 1.00 91.69 188 PHE A C 1
ATOM 1502 O O . PHE A 1 188 ? -8.066 -9.106 11.675 1.00 91.69 188 PHE A O 1
ATOM 1509 N N . GLY A 1 189 ? -9.414 -9.962 10.113 1.00 86.75 189 GLY A N 1
ATOM 1510 C CA . GLY A 1 189 ? -10.625 -9.868 10.937 1.00 86.75 189 GLY A CA 1
ATOM 1511 C C . GLY A 1 189 ? -10.565 -10.671 12.246 1.00 86.75 189 GLY A C 1
ATOM 1512 O O . GLY A 1 189 ? -11.231 -10.298 13.208 1.00 86.75 189 GLY A O 1
ATOM 1513 N N . LYS A 1 190 ? -9.743 -11.732 12.296 1.00 88.44 190 LYS A N 1
ATOM 1514 C CA . LYS A 1 190 ? -9.521 -12.581 13.482 1.00 88.44 190 LYS A CA 1
ATOM 1515 C C . LYS A 1 190 ? -8.521 -11.970 14.491 1.00 88.44 190 LYS A C 1
ATOM 1517 O O . LYS A 1 190 ? -8.485 -12.421 15.631 1.00 88.44 190 LYS A O 1
ATOM 1522 N N . LEU A 1 191 ? -7.733 -10.961 14.099 1.00 91.56 191 LEU A N 1
ATOM 1523 C CA . LEU A 1 191 ? -6.685 -10.361 14.937 1.00 91.56 191 LEU A CA 1
ATOM 1524 C C . LEU A 1 191 ? -7.211 -9.251 15.849 1.00 91.56 191 LEU A C 1
ATOM 1526 O O . LEU A 1 191 ? -8.226 -8.601 15.562 1.00 91.56 191 LEU A O 1
ATOM 1530 N N . SER A 1 192 ? -6.472 -8.978 16.931 1.00 92.56 192 SER A N 1
ATOM 1531 C CA . SER A 1 192 ? -6.742 -7.805 17.757 1.00 92.56 192 SER A CA 1
ATOM 1532 C C . SER A 1 192 ? -6.561 -6.523 16.939 1.00 92.56 192 SER A C 1
ATOM 1534 O O . SER A 1 192 ? -5.872 -6.479 15.918 1.00 92.56 192 SER A O 1
ATOM 1536 N N . ARG A 1 193 ? -7.172 -5.424 17.390 1.00 88.25 193 ARG A N 1
ATOM 1537 C CA . ARG A 1 193 ? -7.102 -4.144 16.667 1.00 88.25 193 ARG A CA 1
ATOM 1538 C C . ARG A 1 193 ? -5.662 -3.650 16.473 1.00 88.25 193 ARG A C 1
ATOM 1540 O O . ARG A 1 193 ? -5.368 -3.059 15.435 1.00 88.25 193 ARG A O 1
ATOM 1547 N N . ALA A 1 194 ? -4.790 -3.873 17.457 1.00 90.94 194 ALA A N 1
ATOM 1548 C CA . ALA A 1 194 ? -3.397 -3.435 17.411 1.00 90.94 194 ALA A CA 1
ATOM 1549 C C . ALA A 1 194 ? -2.589 -4.238 16.381 1.00 90.94 194 ALA A C 1
ATOM 1551 O O . ALA A 1 194 ? -1.958 -3.648 15.508 1.00 90.94 194 ALA A O 1
ATOM 1552 N N . GLU A 1 195 ? -2.688 -5.568 16.425 1.00 93.56 195 GLU A N 1
ATOM 1553 C CA . GLU A 1 195 ? -2.026 -6.476 15.476 1.00 93.56 195 GLU A CA 1
ATOM 1554 C C . GLU A 1 195 ? -2.535 -6.267 14.051 1.00 93.56 195 GLU A C 1
ATOM 1556 O O . GLU A 1 195 ? -1.755 -6.202 13.104 1.00 93.56 195 GLU A O 1
ATOM 1561 N N . ARG A 1 196 ? -3.846 -6.069 13.893 1.00 93.38 196 ARG A N 1
ATOM 1562 C CA . ARG A 1 196 ? -4.445 -5.746 12.601 1.00 93.38 196 ARG A CA 1
ATOM 1563 C C . ARG A 1 196 ? -3.939 -4.424 12.043 1.00 93.38 196 ARG A C 1
ATOM 1565 O O . ARG A 1 196 ? -3.608 -4.356 10.868 1.00 93.38 196 ARG A O 1
ATOM 1572 N N . THR A 1 197 ? -3.878 -3.380 12.869 1.00 93.25 197 THR A N 1
ATOM 1573 C CA . THR A 1 197 ? -3.343 -2.072 12.453 1.00 93.25 197 THR A CA 1
ATOM 1574 C C . THR A 1 197 ? -1.893 -2.202 12.002 1.00 93.25 197 THR A C 1
ATOM 1576 O O . THR A 1 197 ? -1.527 -1.658 10.964 1.00 93.25 197 THR A O 1
ATOM 1579 N N . LYS A 1 198 ? -1.087 -2.959 12.756 1.00 94.50 198 LYS A N 1
ATOM 1580 C CA . LYS A 1 198 ? 0.304 -3.254 12.412 1.00 94.50 198 LYS A CA 1
ATOM 1581 C C . LYS A 1 198 ? 0.396 -3.960 11.054 1.00 94.50 198 LYS A C 1
ATOM 1583 O O . LYS A 1 198 ? 1.052 -3.453 10.154 1.00 94.50 198 LYS A O 1
ATOM 1588 N N . SER A 1 199 ? -0.350 -5.048 10.883 1.00 95.44 199 SER A N 1
ATOM 1589 C CA . SER A 1 199 ? -0.340 -5.862 9.662 1.00 95.44 199 SER A CA 1
ATOM 1590 C C . SER A 1 199 ? -0.844 -5.087 8.438 1.00 95.44 199 SER A C 1
ATOM 1592 O O . SER A 1 199 ? -0.222 -5.126 7.381 1.00 95.44 199 SER A O 1
ATOM 1594 N N . LEU A 1 200 ? -1.929 -4.311 8.574 1.00 95.38 200 LEU A N 1
ATOM 1595 C CA . LEU A 1 200 ? -2.442 -3.448 7.500 1.00 95.38 200 LEU A CA 1
ATOM 1596 C C . LEU A 1 200 ? -1.432 -2.372 7.095 1.00 95.38 200 LEU A C 1
ATOM 1598 O O . LEU A 1 200 ? -1.313 -2.068 5.912 1.00 95.38 200 LEU A O 1
ATOM 1602 N N . LYS A 1 201 ? -0.698 -1.798 8.055 1.00 96.06 201 LYS A N 1
ATOM 1603 C CA . LYS A 1 201 ? 0.363 -0.834 7.756 1.00 96.06 201 LYS A CA 1
ATOM 1604 C C . LYS A 1 201 ? 1.476 -1.486 6.935 1.00 96.06 201 LYS A C 1
ATOM 1606 O O . LYS A 1 201 ? 1.898 -0.893 5.947 1.00 96.06 201 LYS A O 1
ATOM 1611 N N . THR A 1 202 ? 1.898 -2.695 7.300 1.00 96.81 202 THR A N 1
ATOM 1612 C CA . THR A 1 202 ? 2.914 -3.437 6.545 1.00 96.81 202 THR A CA 1
ATOM 1613 C C . THR A 1 202 ? 2.434 -3.764 5.131 1.00 96.81 202 THR A C 1
ATOM 1615 O O . THR A 1 202 ? 3.145 -3.489 4.170 1.00 96.81 202 THR A O 1
ATOM 1618 N N . VAL A 1 203 ? 1.188 -4.232 4.972 1.00 97.19 203 VAL A N 1
ATOM 1619 C CA . VAL A 1 203 ? 0.572 -4.439 3.646 1.00 97.19 203 VAL A CA 1
ATOM 1620 C C . VAL A 1 203 ? 0.566 -3.151 2.829 1.00 97.19 203 VAL A C 1
ATOM 1622 O O . VAL A 1 203 ? 0.958 -3.163 1.666 1.00 97.19 203 VAL A O 1
ATOM 1625 N N . LEU A 1 204 ? 0.151 -2.030 3.425 1.00 97.25 204 LEU A N 1
ATOM 1626 C CA . LEU A 1 204 ? 0.140 -0.739 2.741 1.00 97.25 204 LEU A CA 1
ATOM 1627 C C . LEU A 1 204 ? 1.546 -0.348 2.269 1.00 97.25 204 LEU A C 1
ATOM 1629 O O . LEU A 1 204 ? 1.692 0.103 1.136 1.00 97.25 204 LEU A O 1
ATOM 1633 N N . GLN A 1 205 ? 2.577 -0.544 3.094 1.00 97.56 205 GLN A N 1
ATOM 1634 C CA . GLN A 1 205 ? 3.965 -0.258 2.718 1.00 97.56 205 GLN A CA 1
ATOM 1635 C C . GLN A 1 205 ? 4.423 -1.124 1.540 1.00 97.56 205 GLN A C 1
ATOM 1637 O O . GLN A 1 205 ? 4.918 -0.580 0.559 1.00 97.56 205 GLN A O 1
ATOM 1642 N N . ILE A 1 206 ? 4.179 -2.437 1.589 1.00 97.69 206 ILE A N 1
ATOM 1643 C CA . ILE A 1 206 ? 4.509 -3.361 0.494 1.00 97.69 206 ILE A CA 1
ATOM 1644 C C . ILE A 1 206 ? 3.811 -2.938 -0.802 1.00 97.69 206 ILE A C 1
ATOM 1646 O O . ILE A 1 206 ? 4.467 -2.735 -1.820 1.00 97.69 206 ILE A O 1
ATOM 1650 N N . VAL A 1 207 ? 2.484 -2.776 -0.768 1.00 97.31 207 VAL A N 1
ATOM 1651 C CA . VAL A 1 207 ? 1.683 -2.513 -1.973 1.00 97.31 207 VAL A CA 1
ATOM 1652 C C . VAL A 1 207 ? 1.993 -1.134 -2.562 1.00 97.31 207 VAL A C 1
ATOM 1654 O O . VAL A 1 207 ? 2.094 -1.013 -3.779 1.00 97.31 207 VAL A O 1
ATOM 1657 N N . SER A 1 208 ? 2.181 -0.104 -1.730 1.00 96.75 208 SER A N 1
ATOM 1658 C CA . SER A 1 208 ? 2.555 1.237 -2.210 1.00 96.75 208 SER A CA 1
ATOM 1659 C C . SER A 1 208 ? 3.957 1.265 -2.819 1.00 96.75 208 SER A C 1
ATOM 1661 O O . SER A 1 208 ? 4.130 1.795 -3.911 1.00 96.75 208 SER A O 1
ATOM 1663 N N . SER A 1 209 ? 4.953 0.638 -2.182 1.00 97.44 209 SER A N 1
ATOM 1664 C CA . SER A 1 209 ? 6.299 0.551 -2.761 1.00 97.44 209 SER A CA 1
ATOM 1665 C C . SER A 1 209 ? 6.313 -0.259 -4.057 1.00 97.44 209 SER A C 1
ATOM 1667 O O . SER A 1 209 ? 6.950 0.151 -5.023 1.00 97.44 209 SER A O 1
ATOM 1669 N N . LEU A 1 210 ? 5.570 -1.368 -4.114 1.00 96.56 210 LEU A N 1
ATOM 1670 C CA . LEU A 1 210 ? 5.445 -2.170 -5.329 1.00 96.56 210 LEU A CA 1
ATOM 1671 C C . LEU A 1 210 ? 4.762 -1.392 -6.460 1.00 96.56 210 LEU A C 1
ATOM 1673 O O . LEU A 1 210 ? 5.208 -1.461 -7.604 1.00 96.56 210 LEU A O 1
ATOM 1677 N N . HIS A 1 211 ? 3.708 -0.640 -6.137 1.00 96.50 211 HIS A N 1
ATOM 1678 C CA . HIS A 1 211 ? 3.035 0.252 -7.074 1.00 96.50 211 HIS A CA 1
ATOM 1679 C C . HIS A 1 211 ? 4.010 1.272 -7.671 1.00 96.50 211 HIS A C 1
ATOM 1681 O O . HIS A 1 211 ? 4.112 1.365 -8.891 1.00 96.50 211 HIS A O 1
ATOM 1687 N N . ASP A 1 212 ? 4.756 1.985 -6.827 1.00 95.56 212 ASP A N 1
ATOM 1688 C CA . ASP A 1 212 ? 5.698 3.024 -7.254 1.00 95.56 212 ASP A CA 1
ATOM 1689 C C . ASP A 1 212 ? 6.815 2.452 -8.146 1.00 95.56 212 ASP A C 1
ATOM 1691 O O . ASP A 1 212 ? 7.135 3.017 -9.193 1.00 95.56 212 ASP A O 1
ATOM 1695 N N . ILE A 1 213 ? 7.359 1.283 -7.783 1.00 95.44 213 ILE A N 1
ATOM 1696 C CA . ILE A 1 213 ? 8.336 0.553 -8.605 1.00 95.44 213 ILE A CA 1
ATOM 1697 C C . ILE A 1 213 ? 7.729 0.199 -9.964 1.00 95.44 213 ILE A C 1
ATOM 1699 O O . ILE A 1 213 ? 8.323 0.479 -11.003 1.00 95.44 213 ILE A O 1
ATOM 1703 N N . CYS A 1 214 ? 6.534 -0.396 -9.988 1.00 94.31 214 CYS A N 1
ATOM 1704 C CA . CYS A 1 214 ? 5.885 -0.760 -11.245 1.00 94.31 214 CYS A CA 1
ATOM 1705 C C . CYS A 1 214 ? 5.603 0.479 -12.098 1.00 94.31 214 CYS A C 1
ATOM 1707 O O . CYS A 1 214 ? 5.779 0.423 -13.313 1.00 94.31 214 CYS A O 1
ATOM 1709 N N . GLN A 1 215 ? 5.202 1.595 -11.484 1.00 93.31 215 GLN A N 1
ATOM 1710 C CA . GLN A 1 215 ? 4.960 2.860 -12.174 1.00 93.31 215 GLN A CA 1
ATOM 1711 C C . GLN A 1 215 ? 6.234 3.363 -12.851 1.00 93.31 215 GLN A C 1
ATOM 1713 O O . GLN A 1 215 ? 6.193 3.703 -14.037 1.00 93.31 215 GLN A O 1
ATOM 1718 N N . TYR A 1 216 ? 7.363 3.338 -12.138 1.00 91.25 216 TYR A N 1
ATOM 1719 C CA . TYR A 1 216 ? 8.672 3.665 -12.694 1.00 91.25 216 TYR A CA 1
ATOM 1720 C C . TYR A 1 216 ? 9.031 2.756 -13.880 1.00 91.25 216 TYR A C 1
ATOM 1722 O O . TYR A 1 216 ? 9.320 3.246 -14.972 1.00 91.25 216 TYR A O 1
ATOM 1730 N N . LEU A 1 217 ? 8.927 1.434 -13.709 1.00 89.50 217 LEU A N 1
ATOM 1731 C CA . LEU A 1 217 ? 9.247 0.457 -14.756 1.00 89.50 217 LEU A CA 1
ATOM 1732 C C . LEU A 1 217 ? 8.352 0.607 -15.992 1.00 89.50 217 LEU A C 1
ATOM 1734 O O . LEU A 1 217 ? 8.830 0.529 -17.123 1.00 89.50 217 LEU A O 1
ATOM 1738 N N . CYS A 1 218 ? 7.058 0.855 -15.795 1.00 88.06 218 CYS A N 1
ATOM 1739 C CA . CYS A 1 218 ? 6.108 1.077 -16.879 1.00 88.06 218 CYS A CA 1
ATOM 1740 C C . CYS A 1 218 ? 6.410 2.374 -17.634 1.00 88.06 218 CYS A C 1
ATOM 1742 O O . CYS A 1 218 ? 6.378 2.386 -18.865 1.00 88.06 218 CYS A O 1
ATOM 1744 N N . ALA A 1 219 ? 6.729 3.461 -16.925 1.00 85.12 219 ALA A N 1
ATOM 1745 C CA . ALA A 1 219 ? 7.150 4.711 -17.551 1.00 85.12 219 ALA A CA 1
ATOM 1746 C C . ALA A 1 219 ? 8.438 4.509 -18.366 1.00 85.12 219 ALA A C 1
ATOM 1748 O O . ALA A 1 219 ? 8.485 4.877 -19.540 1.00 85.12 219 ALA A O 1
ATOM 1749 N N . HIS A 1 220 ? 9.434 3.833 -17.789 1.00 80.50 220 HIS A N 1
ATOM 1750 C CA . HIS A 1 220 ? 10.698 3.520 -18.453 1.00 80.50 220 HIS A CA 1
ATOM 1751 C C . HIS A 1 220 ? 10.499 2.653 -19.708 1.00 80.50 220 HIS A C 1
ATOM 1753 O O . HIS A 1 220 ? 11.027 2.953 -20.780 1.00 80.50 220 HIS A O 1
ATOM 1759 N N . ALA A 1 221 ? 9.653 1.622 -19.628 1.00 82.75 221 ALA A N 1
ATOM 1760 C CA . ALA A 1 221 ? 9.310 0.786 -20.774 1.00 82.75 221 ALA A CA 1
ATOM 1761 C C . ALA A 1 221 ? 8.645 1.591 -21.903 1.00 82.75 221 ALA A C 1
ATOM 1763 O O . ALA A 1 221 ? 8.938 1.355 -23.079 1.00 82.75 221 ALA A O 1
ATOM 1764 N N . ARG A 1 222 ? 7.787 2.566 -21.560 1.00 78.31 222 ARG A N 1
ATOM 1765 C CA . ARG A 1 222 ? 7.117 3.432 -22.543 1.00 78.31 222 ARG A CA 1
ATOM 1766 C C . ARG A 1 222 ? 8.101 4.331 -23.286 1.00 78.31 222 ARG A C 1
ATOM 1768 O O . ARG A 1 222 ? 7.957 4.462 -24.502 1.00 78.31 222 ARG A O 1
ATOM 1775 N N . LEU A 1 223 ? 9.122 4.857 -22.606 1.00 68.56 223 LEU A N 1
ATOM 1776 C CA . LEU A 1 223 ? 10.172 5.675 -23.228 1.00 68.56 223 LEU A CA 1
ATOM 1777 C C . LEU A 1 223 ? 10.915 4.917 -24.346 1.00 68.56 223 LEU A C 1
ATOM 1779 O O . LEU A 1 223 ? 11.120 5.471 -25.424 1.00 68.56 223 LEU A O 1
ATOM 1783 N N . GLY A 1 224 ? 11.225 3.628 -24.157 1.00 61.50 224 GLY A N 1
ATOM 1784 C CA . GLY A 1 224 ? 11.861 2.801 -25.201 1.00 61.50 224 GLY A CA 1
ATOM 1785 C C . GLY A 1 224 ? 10.915 2.273 -26.292 1.00 61.50 224 GLY A C 1
ATOM 1786 O O . GLY A 1 224 ? 11.364 1.869 -27.373 1.00 61.50 224 GLY A O 1
ATOM 1787 N N . SER A 1 225 ? 9.600 2.295 -26.039 1.00 54.59 225 SER A N 1
ATOM 1788 C CA . SER A 1 225 ? 8.554 1.774 -26.940 1.00 54.59 225 SER A CA 1
ATOM 1789 C C . SER A 1 225 ? 8.075 2.761 -28.014 1.00 54.59 225 SER A C 1
ATOM 1791 O O . SER A 1 225 ? 7.218 2.412 -28.833 1.00 54.59 225 SER A O 1
ATOM 1793 N N . SER A 1 226 ? 8.603 3.990 -28.010 1.00 48.38 226 SER A N 1
ATOM 1794 C CA . SER A 1 226 ? 8.080 5.086 -28.822 1.00 48.38 226 SER A CA 1
ATOM 1795 C C . SER A 1 226 ? 8.008 4.713 -30.310 1.00 48.38 226 SER A C 1
ATOM 1797 O O . SER A 1 226 ? 9.018 4.522 -30.994 1.00 48.38 226 SER A O 1
ATOM 1799 N N . HIS A 1 227 ? 6.775 4.639 -30.819 1.00 41.72 227 HIS A N 1
ATOM 1800 C CA . HIS A 1 227 ? 6.438 4.471 -32.236 1.00 41.72 227 HIS A CA 1
ATOM 1801 C C . HIS A 1 227 ? 6.963 5.625 -33.118 1.00 41.72 227 HIS A C 1
ATOM 1803 O O . HIS A 1 227 ? 6.865 5.550 -34.339 1.00 41.72 227 HIS A O 1
ATOM 1809 N N . ALA A 1 228 ? 7.600 6.652 -32.541 1.00 42.28 228 ALA A N 1
ATOM 1810 C CA . ALA A 1 228 ? 8.326 7.700 -33.262 1.00 42.28 228 ALA A CA 1
ATOM 1811 C C . ALA A 1 228 ? 9.469 7.168 -34.162 1.00 42.28 228 ALA A C 1
ATOM 1813 O O . ALA A 1 228 ? 9.884 7.852 -35.097 1.00 42.28 228 ALA A O 1
ATOM 1814 N N . ARG A 1 229 ? 9.935 5.923 -33.962 1.00 46.88 229 ARG A N 1
ATOM 1815 C CA . ARG A 1 229 ? 10.864 5.250 -34.894 1.00 46.88 229 ARG A CA 1
ATOM 1816 C C . ARG A 1 229 ? 10.220 4.790 -36.211 1.00 46.88 229 ARG A C 1
ATOM 1818 O O . ARG A 1 229 ? 10.944 4.422 -37.127 1.00 46.88 229 ARG A O 1
ATOM 1825 N N . LEU A 1 230 ? 8.889 4.790 -36.326 1.00 42.50 230 LEU A N 1
ATOM 1826 C CA . LEU A 1 230 ? 8.177 4.323 -37.526 1.00 42.50 230 LEU A CA 1
ATOM 1827 C C . LEU A 1 230 ? 7.909 5.434 -38.558 1.00 42.50 230 LEU A C 1
ATOM 1829 O O . LEU A 1 230 ? 7.435 5.131 -39.650 1.00 42.50 230 LEU A O 1
ATOM 1833 N N . GLY A 1 231 ? 8.217 6.697 -38.239 1.00 42.41 231 GLY A N 1
ATOM 1834 C CA . GLY A 1 231 ? 7.985 7.843 -39.132 1.00 42.41 231 GLY A CA 1
ATOM 1835 C C . GLY A 1 231 ? 9.199 8.740 -39.383 1.00 42.41 231 GLY A C 1
ATOM 1836 O O . GLY A 1 231 ? 9.235 9.426 -40.402 1.00 42.41 231 GLY A O 1
ATOM 1837 N N . SER A 1 232 ? 10.211 8.726 -38.509 1.00 40.53 232 SER A N 1
ATOM 1838 C CA . SER A 1 232 ? 11.479 9.382 -38.820 1.00 40.53 232 SER A CA 1
ATOM 1839 C C . SER A 1 232 ? 12.270 8.469 -39.743 1.00 40.53 232 SER A C 1
ATOM 1841 O O . SER A 1 232 ? 12.479 7.293 -39.440 1.00 40.53 232 SER A O 1
ATOM 1843 N N . GLN A 1 233 ? 12.645 9.009 -40.900 1.00 38.75 233 GLN A N 1
ATOM 1844 C CA . GLN A 1 233 ? 13.544 8.406 -41.872 1.00 38.75 233 GLN A CA 1
ATOM 1845 C C . GLN A 1 233 ? 14.612 7.590 -41.143 1.00 38.75 233 GLN A C 1
ATOM 1847 O O . GLN A 1 233 ? 15.201 8.084 -40.183 1.00 38.75 233 GLN A O 1
ATOM 1852 N N . LYS A 1 234 ? 14.831 6.349 -41.590 1.00 38.88 234 LYS A N 1
ATOM 1853 C CA . LYS A 1 234 ? 15.945 5.482 -41.197 1.00 38.88 234 LYS A CA 1
ATOM 1854 C C . LYS A 1 234 ? 17.256 6.227 -41.477 1.00 38.88 234 LYS A C 1
ATOM 1856 O O . LYS A 1 234 ? 17.913 5.983 -42.483 1.00 38.88 234 LYS A O 1
ATOM 1861 N N . LEU A 1 235 ? 17.600 7.194 -40.632 1.00 40.94 235 LEU A N 1
ATOM 1862 C CA . LEU A 1 235 ? 18.917 7.772 -40.577 1.00 40.94 235 LEU A CA 1
ATOM 1863 C C . LEU A 1 235 ? 19.755 6.632 -40.034 1.00 40.94 235 LEU A C 1
ATOM 1865 O O . LEU A 1 235 ? 19.502 6.133 -38.937 1.00 40.94 235 LEU A O 1
ATOM 1869 N N . GLU A 1 236 ? 20.663 6.142 -40.864 1.00 40.69 236 GLU A N 1
ATOM 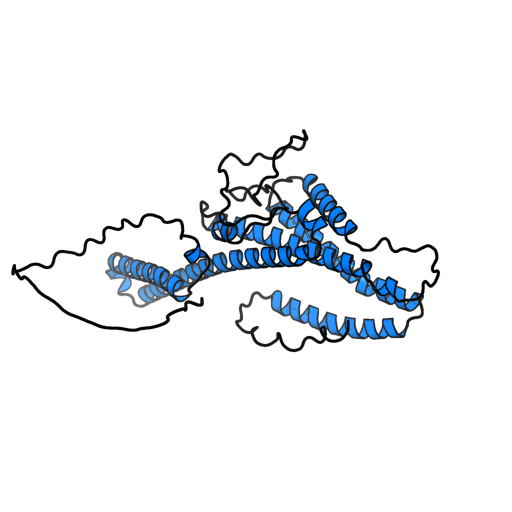1870 C CA . GLU A 1 236 ? 21.579 5.072 -40.518 1.00 40.69 236 GLU A CA 1
ATOM 1871 C C . GLU A 1 236 ? 22.565 5.552 -39.445 1.00 40.69 236 GLU A C 1
ATOM 1873 O O . GLU A 1 236 ? 23.757 5.694 -39.685 1.00 40.69 236 GLU A O 1
ATOM 1878 N N . PHE A 1 237 ? 22.080 5.761 -38.221 1.00 41.59 237 PHE A N 1
ATOM 1879 C CA . PHE A 1 237 ? 22.890 5.554 -37.033 1.00 41.59 237 PHE A CA 1
ATOM 1880 C C . PHE A 1 237 ? 22.997 4.041 -36.836 1.00 41.59 237 PHE A C 1
ATOM 1882 O O . PHE A 1 237 ? 22.288 3.405 -36.058 1.00 41.59 237 PHE A O 1
ATOM 1889 N N . SER A 1 238 ? 23.855 3.449 -37.664 1.00 40.06 238 SER A N 1
ATOM 1890 C CA . SER A 1 238 ? 24.279 2.061 -37.583 1.00 40.06 238 SER A CA 1
ATOM 1891 C C . SER A 1 238 ? 24.897 1.794 -36.207 1.00 40.06 238 SER A C 1
ATOM 1893 O O . SER A 1 238 ? 26.047 2.156 -35.969 1.00 40.06 238 SER A O 1
ATOM 1895 N N . GLY A 1 239 ? 24.154 1.119 -35.326 1.00 38.66 239 GLY A N 1
ATOM 1896 C CA . GLY A 1 239 ? 24.744 0.300 -34.260 1.00 38.66 239 GLY A CA 1
ATOM 1897 C C . GLY A 1 239 ? 24.353 0.607 -32.816 1.00 38.66 239 GLY A C 1
ATOM 1898 O O . GLY A 1 239 ? 24.694 -0.194 -31.955 1.00 38.66 239 GLY A O 1
ATOM 1899 N N . VAL A 1 240 ? 23.622 1.686 -32.521 1.00 39.28 240 VAL A N 1
ATOM 1900 C CA . VAL A 1 240 ? 23.153 1.964 -31.147 1.00 39.28 240 VAL A CA 1
ATOM 1901 C C . VAL A 1 240 ? 21.635 1.843 -31.096 1.00 39.28 240 VAL A C 1
ATOM 1903 O O . VAL A 1 240 ? 20.900 2.822 -31.000 1.00 39.28 240 VAL A O 1
ATOM 1906 N N . THR A 1 241 ? 21.137 0.610 -31.197 1.00 39.19 241 THR A N 1
ATOM 1907 C CA . THR A 1 241 ? 19.833 0.299 -30.611 1.00 39.19 241 THR A CA 1
ATOM 1908 C C . THR A 1 241 ? 20.010 0.431 -29.107 1.00 39.19 241 THR A C 1
ATOM 1910 O O . THR A 1 241 ? 20.684 -0.404 -28.511 1.00 39.19 241 THR A O 1
ATOM 1913 N N . ALA A 1 242 ? 19.479 1.495 -28.507 1.00 45.03 242 ALA A N 1
ATOM 1914 C CA . ALA A 1 242 ? 19.401 1.574 -27.056 1.00 45.03 242 ALA A CA 1
ATOM 1915 C C . ALA A 1 242 ? 18.650 0.328 -26.554 1.00 45.03 242 ALA A C 1
ATOM 1917 O O . ALA A 1 242 ? 17.506 0.095 -26.941 1.00 45.03 242 ALA A O 1
ATOM 1918 N N . ASP A 1 243 ? 19.323 -0.478 -25.739 1.00 50.72 243 ASP A N 1
ATOM 1919 C CA . ASP A 1 243 ? 18.766 -1.569 -24.930 1.00 50.72 243 ASP A CA 1
ATOM 1920 C C . ASP A 1 243 ? 17.884 -1.042 -23.782 1.00 50.72 243 ASP A C 1
ATOM 1922 O O . ASP A 1 243 ? 17.196 -1.798 -23.098 1.00 50.72 243 ASP A O 1
ATOM 1926 N N . TRP A 1 244 ? 17.867 0.279 -23.606 1.00 52.66 244 TRP A N 1
ATOM 1927 C CA . TRP A 1 244 ? 17.042 1.001 -22.654 1.00 52.66 244 TRP A CA 1
ATOM 1928 C C . TRP A 1 244 ? 15.589 1.097 -23.143 1.00 52.66 244 TRP A C 1
ATOM 1930 O O . TRP A 1 244 ? 15.217 1.940 -23.964 1.00 52.66 244 TRP A O 1
ATOM 1940 N N . GLY A 1 245 ? 14.753 0.215 -22.597 1.00 58.19 245 GLY A N 1
ATOM 1941 C CA . GLY A 1 245 ? 13.296 0.260 -22.690 1.00 58.19 245 GLY A CA 1
ATOM 1942 C C . GLY A 1 245 ? 12.670 -0.768 -23.641 1.00 58.19 245 GLY A C 1
ATOM 1943 O O . GLY A 1 245 ? 13.332 -1.452 -24.413 1.00 58.19 245 GLY A O 1
ATOM 1944 N N . GLY A 1 246 ? 11.349 -0.917 -23.532 1.00 66.75 246 GLY A N 1
ATOM 1945 C CA . GLY A 1 246 ? 10.613 -2.086 -24.023 1.00 66.75 246 GLY A CA 1
ATOM 1946 C C . GLY A 1 246 ? 10.040 -2.925 -22.876 1.00 66.75 246 GLY A C 1
ATOM 1947 O O . GLY A 1 246 ? 10.401 -2.769 -21.711 1.00 66.75 246 GLY A O 1
ATOM 1948 N N . THR A 1 247 ? 9.092 -3.806 -23.190 1.00 74.50 247 THR A N 1
ATOM 1949 C CA . THR A 1 247 ? 8.325 -4.554 -22.176 1.00 74.50 247 THR A CA 1
ATOM 1950 C C . THR A 1 247 ? 9.122 -5.672 -21.500 1.00 74.50 247 THR A C 1
ATOM 1952 O O . THR A 1 247 ? 8.724 -6.154 -20.441 1.00 74.50 247 THR A O 1
ATOM 1955 N N . GLU A 1 248 ? 10.243 -6.082 -22.099 1.00 74.62 248 GLU A N 1
ATOM 1956 C CA . GLU A 1 248 ? 11.099 -7.174 -21.618 1.00 74.62 248 GLU A CA 1
ATOM 1957 C C . GLU A 1 248 ? 11.830 -6.816 -20.314 1.00 74.62 248 GLU A C 1
ATOM 1959 O O . GLU A 1 248 ? 11.981 -7.673 -19.439 1.00 74.62 248 GLU A O 1
ATOM 1964 N N . GLY A 1 249 ? 12.192 -5.538 -20.139 1.00 81.69 249 GLY A N 1
ATOM 1965 C CA . GLY A 1 249 ? 12.879 -5.040 -18.943 1.00 81.69 249 GLY A CA 1
ATOM 1966 C C . GLY A 1 249 ? 12.027 -5.116 -17.676 1.00 81.69 249 GLY A C 1
ATOM 1967 O O . GLY A 1 249 ? 12.550 -5.415 -16.607 1.00 81.69 249 GLY A O 1
ATOM 1968 N N . ILE A 1 250 ? 10.700 -4.956 -17.792 1.00 87.94 250 ILE A N 1
ATOM 1969 C CA . ILE A 1 250 ? 9.795 -5.022 -16.633 1.00 87.94 250 ILE A CA 1
ATOM 1970 C C . ILE A 1 250 ? 9.899 -6.403 -15.975 1.00 87.94 250 ILE A C 1
ATOM 1972 O O . ILE A 1 250 ? 10.166 -6.506 -14.784 1.00 87.94 250 ILE A O 1
ATOM 1976 N N . GLY A 1 251 ? 9.742 -7.482 -16.749 1.00 87.62 251 GLY A N 1
ATOM 1977 C CA . GLY A 1 251 ? 9.801 -8.841 -16.204 1.00 87.62 251 GLY A CA 1
ATOM 1978 C C . GLY A 1 251 ? 11.180 -9.217 -15.648 1.00 87.62 251 GLY A C 1
ATOM 1979 O O . GLY A 1 251 ? 11.262 -9.967 -14.678 1.00 87.62 251 GLY A O 1
ATOM 1980 N N . ALA A 1 252 ? 12.264 -8.702 -16.238 1.00 88.56 252 ALA A N 1
ATOM 1981 C CA . ALA A 1 252 ? 13.613 -8.907 -15.715 1.00 88.56 252 ALA A CA 1
ATOM 1982 C C . ALA A 1 252 ? 13.787 -8.255 -14.334 1.00 88.56 252 ALA A C 1
ATOM 1984 O O . ALA A 1 252 ? 14.231 -8.927 -13.405 1.00 88.56 252 ALA A O 1
ATOM 1985 N N . GLU A 1 253 ? 13.344 -7.007 -14.179 1.00 91.19 253 GLU A N 1
ATOM 1986 C CA . GLU A 1 253 ? 13.401 -6.281 -12.907 1.00 91.19 253 GLU A CA 1
ATOM 1987 C C . GLU A 1 253 ? 12.531 -6.923 -11.823 1.00 91.19 253 GLU A C 1
ATOM 1989 O O . GLU A 1 253 ? 12.982 -7.084 -10.692 1.00 91.19 253 GLU A O 1
ATOM 1994 N N . LEU A 1 254 ? 11.315 -7.379 -12.153 1.00 92.88 254 LEU A N 1
ATOM 1995 C CA . LEU A 1 254 ? 10.471 -8.086 -11.178 1.00 92.88 254 LEU A CA 1
ATOM 1996 C C . LEU A 1 254 ? 11.128 -9.390 -10.689 1.00 92.88 254 LEU A C 1
ATOM 1998 O O . LEU A 1 254 ? 11.079 -9.705 -9.499 1.00 92.88 254 LEU A O 1
ATOM 2002 N N . ARG A 1 255 ? 11.788 -10.139 -11.585 1.00 92.25 255 ARG A N 1
ATOM 2003 C CA . ARG A 1 255 ? 12.544 -11.346 -11.208 1.00 92.25 255 ARG A CA 1
ATOM 2004 C C . ARG A 1 255 ? 13.771 -11.023 -10.364 1.00 92.25 255 ARG A C 1
ATOM 2006 O O . ARG A 1 255 ? 14.059 -11.763 -9.427 1.00 92.25 255 ARG A O 1
ATOM 2013 N N . GLU A 1 256 ? 14.474 -9.941 -10.673 1.00 92.94 256 GLU A N 1
ATOM 2014 C CA . GLU A 1 256 ? 15.630 -9.505 -9.890 1.00 92.94 256 GLU A CA 1
ATOM 2015 C C . GLU A 1 256 ? 15.210 -9.054 -8.484 1.00 92.94 256 GLU A C 1
ATOM 2017 O O . GLU A 1 256 ? 15.837 -9.450 -7.506 1.00 92.94 256 GLU A O 1
ATOM 2022 N N . ILE A 1 257 ? 14.085 -8.343 -8.351 1.00 94.56 257 ILE A N 1
ATOM 2023 C CA . ILE A 1 257 ? 13.485 -8.011 -7.050 1.00 94.56 257 ILE A CA 1
ATOM 2024 C C . ILE A 1 257 ? 13.165 -9.285 -6.261 1.00 94.56 257 ILE A C 1
ATOM 2026 O O . ILE A 1 257 ? 13.557 -9.392 -5.100 1.00 94.56 257 ILE A O 1
ATOM 2030 N N . GLN A 1 258 ? 12.509 -10.275 -6.879 1.00 93.75 258 GLN A N 1
ATOM 2031 C CA . GLN A 1 258 ? 12.225 -11.549 -6.206 1.00 93.75 258 GLN A CA 1
ATOM 2032 C C . GLN A 1 258 ? 13.513 -12.247 -5.759 1.00 93.75 258 GLN A C 1
ATOM 2034 O O . GLN A 1 258 ? 13.595 -12.751 -4.641 1.00 93.75 258 GLN A O 1
ATOM 2039 N N . LYS A 1 259 ? 14.533 -12.264 -6.619 1.00 93.62 259 LYS A N 1
ATOM 2040 C CA . LYS A 1 259 ? 15.830 -12.851 -6.299 1.00 93.62 259 LYS A CA 1
ATOM 2041 C C . LYS A 1 259 ? 16.470 -12.140 -5.110 1.00 93.62 259 LYS A C 1
ATOM 2043 O O . LYS A 1 259 ? 16.938 -12.821 -4.209 1.00 93.62 259 LYS A O 1
ATOM 2048 N N . GLN A 1 260 ? 16.473 -10.811 -5.068 1.00 94.50 260 GLN A N 1
ATOM 2049 C CA . GLN A 1 260 ? 17.037 -10.052 -3.948 1.00 94.50 260 GLN A CA 1
ATOM 2050 C C . GLN A 1 260 ? 16.284 -10.313 -2.639 1.00 94.50 260 GLN A C 1
ATOM 2052 O O . GLN A 1 260 ? 16.926 -10.519 -1.614 1.00 94.50 260 GLN A O 1
ATOM 2057 N N . ILE A 1 261 ? 14.951 -10.420 -2.685 1.00 93.69 261 ILE A N 1
ATOM 2058 C CA . ILE A 1 261 ? 14.130 -10.800 -1.523 1.00 93.69 261 ILE A CA 1
ATOM 2059 C C . ILE A 1 261 ? 14.518 -12.184 -0.994 1.00 93.69 261 ILE A C 1
ATOM 2061 O O . ILE A 1 261 ? 14.666 -12.362 0.213 1.00 93.69 261 ILE A O 1
ATOM 2065 N N . ASN A 1 262 ? 14.749 -13.152 -1.885 1.00 91.31 262 ASN A N 1
ATOM 2066 C CA . ASN A 1 262 ? 15.157 -14.502 -1.492 1.00 91.31 262 ASN A CA 1
ATOM 2067 C C . ASN A 1 262 ? 16.532 -14.542 -0.796 1.00 91.31 262 ASN A C 1
ATOM 2069 O O . ASN A 1 262 ? 16.819 -15.509 -0.099 1.00 91.31 262 ASN A O 1
ATOM 2073 N N . HIS A 1 263 ? 17.373 -13.515 -0.976 1.00 92.50 263 HIS A N 1
ATOM 2074 C CA . HIS A 1 263 ? 18.685 -13.395 -0.327 1.00 92.50 263 HIS A CA 1
ATOM 2075 C C . HIS A 1 263 ? 18.666 -12.512 0.935 1.00 92.50 263 HIS A C 1
ATOM 2077 O O . HIS A 1 263 ? 19.725 -12.266 1.513 1.00 92.50 263 HIS A O 1
ATOM 2083 N N . LEU A 1 264 ? 17.499 -12.019 1.367 1.00 92.12 264 LEU A N 1
ATOM 2084 C CA . LEU A 1 264 ? 17.370 -11.313 2.644 1.00 92.12 264 LEU A CA 1
ATOM 2085 C C . LEU A 1 264 ? 17.586 -12.272 3.822 1.00 92.12 264 LEU A C 1
ATOM 2087 O O . LEU A 1 264 ? 17.311 -13.466 3.722 1.00 92.12 264 LEU A O 1
ATOM 2091 N N . GLU A 1 265 ? 18.033 -11.729 4.959 1.00 87.31 265 GLU A N 1
ATOM 2092 C CA . GLU A 1 265 ? 18.264 -12.505 6.187 1.00 87.31 265 GLU A CA 1
ATOM 2093 C C . GLU A 1 265 ? 17.001 -13.251 6.645 1.00 87.31 265 GLU A C 1
ATOM 2095 O O . GLU A 1 265 ? 17.084 -14.417 7.020 1.00 87.31 265 GLU A O 1
ATOM 2100 N N . ASN A 1 266 ? 15.833 -12.601 6.556 1.00 87.75 266 ASN A N 1
ATOM 2101 C CA . ASN A 1 266 ? 14.517 -13.186 6.796 1.00 87.75 266 ASN A CA 1
ATOM 2102 C C . ASN A 1 266 ? 13.599 -12.933 5.589 1.00 87.75 266 ASN A C 1
ATOM 2104 O O . ASN A 1 266 ? 12.739 -12.054 5.602 1.00 87.75 266 ASN A O 1
ATOM 2108 N N . SER A 1 267 ? 13.726 -13.763 4.553 1.00 86.31 267 SER A N 1
ATOM 2109 C CA . SER A 1 267 ? 12.942 -13.678 3.305 1.00 86.31 267 SER A CA 1
ATOM 2110 C C . SER A 1 267 ? 11.424 -13.869 3.458 1.00 86.31 267 SER A C 1
ATOM 2112 O O . SER A 1 267 ? 10.683 -13.719 2.488 1.00 86.31 267 SER A O 1
ATOM 2114 N N . THR A 1 268 ? 10.946 -14.182 4.665 1.00 89.88 268 THR A N 1
ATOM 2115 C CA . THR A 1 268 ? 9.521 -14.338 4.984 1.00 89.88 268 THR A CA 1
ATOM 2116 C C . THR A 1 268 ? 8.977 -13.222 5.868 1.00 89.88 268 THR A C 1
ATOM 2118 O O . THR A 1 268 ? 7.759 -13.132 5.995 1.00 89.88 268 THR A O 1
ATOM 2121 N N . ASP A 1 269 ? 9.825 -12.368 6.456 1.00 94.12 269 ASP A N 1
ATOM 2122 C CA . ASP A 1 269 ? 9.382 -11.283 7.336 1.00 94.12 269 ASP A CA 1
ATOM 2123 C C . ASP A 1 269 ? 8.778 -10.121 6.519 1.00 94.12 269 ASP A C 1
ATOM 2125 O O . ASP A 1 269 ? 9.491 -9.459 5.755 1.00 94.12 269 ASP A O 1
ATOM 2129 N N . PRO A 1 270 ? 7.476 -9.816 6.677 1.00 95.12 270 PRO A N 1
ATOM 2130 C CA . PRO A 1 270 ? 6.817 -8.754 5.929 1.00 95.12 270 PRO A CA 1
ATOM 2131 C C . PRO A 1 270 ? 7.415 -7.368 6.180 1.00 95.12 270 PRO A C 1
ATOM 2133 O O . PRO A 1 270 ? 7.391 -6.534 5.277 1.00 95.12 270 PRO A O 1
ATOM 2136 N N . GLU A 1 271 ? 7.928 -7.093 7.384 1.00 95.44 271 GLU A N 1
ATOM 2137 C CA . GLU A 1 271 ? 8.510 -5.785 7.707 1.00 95.44 271 GLU A CA 1
ATOM 2138 C C . GLU A 1 271 ? 9.842 -5.573 6.990 1.00 95.44 271 GLU A C 1
ATOM 2140 O O . GLU A 1 271 ? 10.013 -4.544 6.329 1.00 95.44 271 GLU A O 1
ATOM 2145 N N . GLN A 1 272 ? 10.745 -6.557 7.041 1.00 95.88 272 GLN A N 1
ATOM 2146 C CA . GLN A 1 272 ? 12.014 -6.501 6.316 1.00 95.88 272 GLN A CA 1
ATOM 2147 C C . GLN A 1 272 ? 11.803 -6.380 4.800 1.00 95.88 272 GLN A C 1
ATOM 2149 O O . GLN A 1 272 ? 12.496 -5.610 4.134 1.00 95.88 272 GLN A O 1
ATOM 2154 N N . ILE A 1 273 ? 10.810 -7.079 4.244 1.00 96.19 273 ILE A N 1
ATOM 2155 C CA . ILE A 1 273 ? 10.501 -7.006 2.810 1.00 96.19 273 ILE A CA 1
ATOM 2156 C C . ILE A 1 273 ? 9.888 -5.652 2.443 1.00 96.19 273 ILE A C 1
ATOM 2158 O O . ILE A 1 273 ? 10.261 -5.064 1.427 1.00 96.19 273 ILE A O 1
ATOM 2162 N N . ALA A 1 274 ? 8.984 -5.118 3.270 1.00 96.88 274 ALA A N 1
ATOM 2163 C CA . ALA A 1 274 ? 8.438 -3.776 3.080 1.00 96.88 274 ALA A CA 1
ATOM 2164 C C . ALA A 1 274 ? 9.549 -2.717 3.087 1.00 96.88 274 ALA A C 1
ATOM 2166 O O . ALA A 1 274 ? 9.554 -1.801 2.263 1.00 96.88 274 ALA A O 1
ATOM 2167 N N . GLU A 1 275 ? 10.504 -2.850 4.006 1.00 96.81 275 GLU A N 1
ATOM 2168 C CA . GLU A 1 275 ? 11.658 -1.969 4.086 1.00 96.81 275 GLU A CA 1
ATOM 2169 C C . GLU A 1 275 ? 12.567 -2.105 2.861 1.00 96.81 275 GLU A C 1
ATOM 2171 O O . GLU A 1 275 ? 12.951 -1.088 2.281 1.00 96.81 275 GLU A O 1
ATOM 2176 N N . PHE A 1 276 ? 12.868 -3.326 2.423 1.00 97.38 276 PHE A N 1
ATOM 2177 C CA . PHE A 1 276 ? 13.638 -3.575 1.206 1.00 97.38 276 PHE A CA 1
ATOM 2178 C C . PHE A 1 276 ? 12.983 -2.934 -0.029 1.00 97.38 276 PHE A C 1
ATOM 2180 O O . PHE A 1 276 ? 13.640 -2.185 -0.754 1.00 97.38 276 PHE A O 1
ATOM 2187 N N . LEU A 1 277 ? 11.680 -3.155 -0.245 1.00 97.69 277 LEU A N 1
ATOM 2188 C CA . LEU A 1 277 ? 10.949 -2.585 -1.384 1.00 97.69 277 LEU A CA 1
ATOM 2189 C C . LEU A 1 277 ? 10.937 -1.056 -1.347 1.00 97.69 277 LEU A C 1
ATOM 2191 O O . LEU A 1 277 ? 11.108 -0.412 -2.382 1.00 97.69 277 LEU A O 1
ATOM 2195 N N . ARG A 1 278 ? 10.789 -0.467 -0.157 1.00 97.06 278 ARG A N 1
ATOM 2196 C CA . ARG A 1 278 ? 10.873 0.984 0.025 1.00 97.06 278 ARG A CA 1
ATOM 2197 C C . ARG A 1 278 ? 12.241 1.518 -0.397 1.00 97.06 278 ARG A C 1
ATOM 2199 O O . ARG A 1 278 ? 12.297 2.474 -1.162 1.00 97.06 278 ARG A O 1
ATOM 2206 N N . HIS A 1 279 ? 13.327 0.885 0.046 1.00 96.62 279 HIS A N 1
ATOM 2207 C CA . HIS A 1 279 ? 14.678 1.281 -0.357 1.00 96.62 279 HIS A CA 1
ATOM 2208 C C . HIS A 1 279 ? 14.902 1.101 -1.861 1.00 96.62 279 HIS A C 1
ATOM 2210 O O . HIS A 1 279 ? 15.459 1.990 -2.496 1.00 96.62 279 HIS A O 1
ATOM 2216 N N . ARG A 1 280 ? 14.427 -0.004 -2.454 1.00 95.19 280 ARG A N 1
ATOM 2217 C CA . ARG A 1 280 ? 14.520 -0.238 -3.904 1.00 95.19 280 ARG A CA 1
ATOM 2218 C C . ARG A 1 280 ? 13.832 0.877 -4.689 1.00 95.19 280 ARG A C 1
ATOM 2220 O O . ARG A 1 280 ? 14.417 1.399 -5.632 1.00 95.19 280 ARG A O 1
ATOM 2227 N N . ARG A 1 281 ? 12.627 1.272 -4.272 1.00 95.31 281 ARG A N 1
ATOM 2228 C CA . ARG A 1 281 ? 11.906 2.413 -4.846 1.00 95.31 281 ARG A CA 1
ATOM 2229 C C . ARG A 1 281 ? 12.694 3.716 -4.700 1.00 95.31 281 ARG A C 1
ATOM 2231 O O . ARG A 1 281 ? 12.826 4.454 -5.670 1.00 95.31 281 ARG A O 1
ATOM 2238 N N . ASP A 1 282 ? 13.194 4.011 -3.503 1.00 94.06 282 ASP A N 1
ATOM 2239 C CA . ASP A 1 282 ? 13.898 5.269 -3.234 1.00 94.06 282 ASP A CA 1
ATOM 2240 C C . ASP A 1 282 ? 15.191 5.372 -4.064 1.00 94.06 282 ASP A C 1
ATOM 2242 O O . ASP A 1 282 ? 15.493 6.438 -4.597 1.00 94.06 282 ASP A O 1
ATOM 2246 N N . VAL A 1 283 ? 15.904 4.255 -4.258 1.00 92.56 283 VAL A N 1
ATOM 2247 C CA . VAL A 1 283 ? 17.058 4.170 -5.169 1.00 92.56 283 VAL A CA 1
ATOM 2248 C C . VAL A 1 283 ? 16.643 4.436 -6.614 1.00 92.56 283 VAL A C 1
ATOM 2250 O O . VAL A 1 283 ? 17.275 5.261 -7.260 1.00 92.56 283 VAL A O 1
ATOM 2253 N N . MET A 1 284 ? 15.563 3.819 -7.108 1.00 88.50 284 MET A N 1
ATOM 2254 C CA . MET A 1 284 ? 15.078 4.065 -8.475 1.00 88.50 284 MET A CA 1
ATOM 2255 C C . MET A 1 284 ? 14.741 5.543 -8.711 1.00 88.50 284 MET A C 1
ATOM 2257 O O . MET A 1 284 ? 15.079 6.098 -9.755 1.00 88.50 284 MET A O 1
ATOM 2261 N N . TYR A 1 285 ? 14.106 6.203 -7.739 1.00 86.81 285 TYR A N 1
ATOM 2262 C CA . TYR A 1 285 ? 13.825 7.635 -7.842 1.00 86.81 285 TYR A CA 1
ATOM 2263 C C . TYR A 1 285 ? 15.084 8.493 -7.786 1.00 86.81 285 TYR A C 1
ATOM 2265 O O . TYR A 1 285 ? 15.164 9.477 -8.515 1.00 86.81 285 TYR A O 1
ATOM 2273 N N . LEU A 1 286 ? 16.071 8.117 -6.976 1.00 89.00 286 LEU A N 1
ATOM 2274 C CA . LEU A 1 286 ? 17.341 8.830 -6.921 1.00 89.00 286 LEU A CA 1
ATOM 2275 C C . LEU A 1 286 ? 18.142 8.668 -8.223 1.00 89.00 286 LEU A C 1
ATOM 2277 O O . LEU A 1 286 ? 18.678 9.643 -8.739 1.00 89.00 286 LEU A O 1
ATOM 2281 N N . GLU A 1 287 ? 18.197 7.460 -8.785 1.00 84.81 287 GLU A N 1
ATOM 2282 C CA . GLU A 1 287 ? 18.838 7.188 -10.077 1.00 84.81 287 GLU A CA 1
ATOM 2283 C C . GLU A 1 287 ? 18.171 7.976 -11.206 1.00 84.81 287 GLU A C 1
ATOM 2285 O O . GLU A 1 287 ? 18.857 8.563 -12.048 1.00 84.81 287 GLU A O 1
ATOM 2290 N N . PHE A 1 288 ? 16.838 8.031 -11.203 1.00 84.06 288 PHE A N 1
ATOM 2291 C CA . PHE A 1 288 ? 16.073 8.843 -12.139 1.00 84.06 288 PHE A CA 1
ATOM 2292 C C . PHE A 1 288 ? 16.396 10.330 -12.001 1.00 84.06 288 PHE A C 1
ATOM 2294 O O . PHE A 1 288 ? 16.710 10.975 -12.999 1.00 84.06 288 PHE A O 1
ATOM 2301 N N . ASP A 1 289 ? 16.351 10.858 -10.778 1.00 83.50 289 ASP A N 1
ATOM 2302 C CA . ASP A 1 289 ? 16.609 12.268 -10.492 1.00 83.50 289 ASP A CA 1
ATOM 2303 C C . ASP A 1 289 ? 18.017 12.683 -10.932 1.00 83.50 289 ASP A C 1
ATOM 2305 O O . ASP A 1 289 ? 18.178 13.671 -11.646 1.00 83.50 289 ASP A O 1
ATOM 2309 N N . ILE A 1 290 ? 19.032 11.872 -10.618 1.00 81.06 290 ILE A N 1
ATOM 2310 C CA . ILE A 1 290 ? 20.413 12.103 -11.060 1.00 81.06 290 ILE A CA 1
ATOM 2311 C C . ILE A 1 290 ? 20.509 12.064 -12.591 1.00 81.06 290 ILE A C 1
ATOM 2313 O O . ILE A 1 290 ? 21.132 12.941 -13.195 1.00 81.06 290 ILE A O 1
ATOM 2317 N N . SER A 1 291 ? 19.888 11.070 -13.232 1.00 79.12 291 SER A N 1
ATOM 2318 C CA . SER A 1 291 ? 19.936 10.907 -14.691 1.00 79.12 291 SER A CA 1
ATOM 2319 C C . SER A 1 291 ? 19.302 12.093 -15.411 1.00 79.12 291 SER A C 1
ATOM 2321 O O . SER A 1 291 ? 19.856 12.616 -16.377 1.00 79.12 291 SER A O 1
ATOM 2323 N N . VAL A 1 292 ? 18.149 12.544 -14.926 1.00 79.12 292 VAL A N 1
ATOM 2324 C CA . VAL A 1 292 ? 17.414 13.669 -15.498 1.00 79.12 292 VAL A CA 1
ATOM 2325 C C . VAL A 1 292 ? 18.157 14.976 -15.223 1.00 79.12 292 VAL A C 1
ATOM 2327 O O . VAL A 1 292 ? 18.422 15.727 -16.155 1.00 79.12 292 VAL A O 1
ATOM 2330 N N . SER A 1 293 ? 18.607 15.213 -13.992 1.00 81.50 293 SER A N 1
ATOM 2331 C CA . SER A 1 293 ? 19.273 16.461 -13.599 1.00 81.50 293 SER A CA 1
ATOM 2332 C C . SER A 1 293 ? 20.656 16.659 -14.213 1.00 81.50 293 SER A C 1
ATOM 2334 O O . SER A 1 293 ? 21.029 17.796 -14.504 1.00 81.50 293 SER A O 1
ATOM 2336 N N . HIS A 1 294 ? 21.416 15.584 -14.430 1.00 80.25 294 HIS A N 1
ATOM 2337 C CA . HIS A 1 294 ? 22.810 15.689 -14.865 1.00 80.25 294 HIS A CA 1
ATOM 2338 C C . HIS A 1 294 ? 23.068 15.057 -16.232 1.00 80.25 294 HIS A C 1
ATOM 2340 O O . HIS A 1 294 ? 23.666 15.696 -17.094 1.00 80.25 294 HIS A O 1
ATOM 2346 N N . CYS A 1 295 ? 22.581 13.842 -16.486 1.00 78.56 295 CYS A N 1
ATOM 2347 C CA . CYS A 1 295 ? 22.918 13.138 -17.724 1.00 78.56 295 CYS A CA 1
ATOM 2348 C C . CYS A 1 295 ? 22.157 13.679 -18.945 1.00 78.56 295 CYS A C 1
ATOM 2350 O O . CYS A 1 295 ? 22.724 13.750 -20.037 1.00 78.56 295 CYS A O 1
ATOM 2352 N N . VAL A 1 296 ? 20.892 14.080 -18.785 1.00 79.38 296 VAL A N 1
ATOM 2353 C CA . VAL A 1 296 ? 20.078 14.617 -19.892 1.00 79.38 296 VAL A CA 1
ATOM 2354 C C . VAL A 1 296 ? 20.625 15.960 -20.413 1.00 79.38 296 VAL A C 1
ATOM 2356 O O . VAL A 1 296 ? 20.862 16.053 -21.621 1.00 79.38 296 VAL A O 1
ATOM 2359 N N . PRO A 1 297 ? 20.920 16.973 -19.568 1.00 80.69 297 PRO A N 1
ATOM 2360 C CA . PRO A 1 297 ? 21.5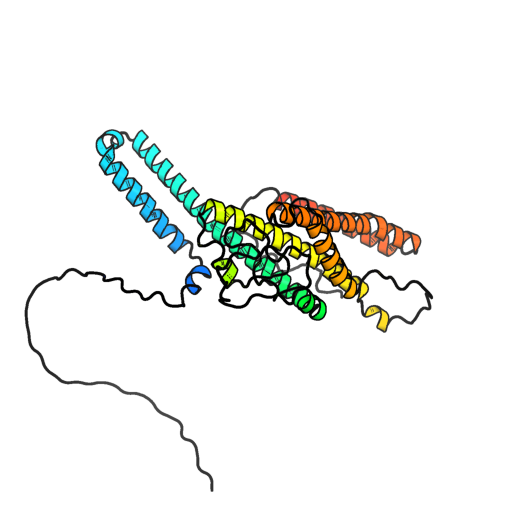70 18.208 -20.012 1.00 80.69 297 PRO A CA 1
ATOM 2361 C C . PRO A 1 297 ? 22.907 17.972 -20.703 1.00 80.69 297 PRO A C 1
ATOM 2363 O O . PRO A 1 297 ? 23.150 18.536 -21.768 1.00 80.69 297 PRO A O 1
ATOM 2366 N N . ASP A 1 298 ? 23.757 17.121 -20.125 1.00 80.00 298 ASP A N 1
ATOM 2367 C CA . ASP A 1 298 ? 25.067 16.815 -20.698 1.00 80.00 298 ASP A CA 1
ATOM 2368 C C . ASP A 1 298 ? 24.923 16.170 -22.080 1.00 80.00 298 ASP A C 1
ATOM 2370 O O . ASP A 1 298 ? 25.656 16.518 -23.004 1.00 80.00 298 ASP A O 1
ATOM 2374 N N . THR A 1 299 ? 23.924 15.303 -22.261 1.00 79.69 299 THR A N 1
ATOM 2375 C CA . THR A 1 299 ? 23.612 14.694 -23.561 1.00 79.69 299 THR A CA 1
ATOM 2376 C C . THR A 1 299 ? 23.156 15.743 -24.581 1.00 79.69 299 THR A C 1
ATOM 2378 O O . THR A 1 299 ? 23.611 15.726 -25.728 1.00 79.69 299 THR A O 1
ATOM 2381 N N . PHE A 1 300 ? 22.296 16.691 -24.194 1.00 82.62 300 PHE A N 1
ATOM 2382 C CA . PHE A 1 300 ? 21.881 17.780 -25.087 1.00 82.62 300 PHE A CA 1
ATOM 2383 C C . PHE A 1 300 ? 23.051 18.681 -25.486 1.00 82.62 300 PHE A C 1
ATOM 2385 O O . PHE A 1 300 ? 23.205 18.993 -26.665 1.00 82.62 300 PHE A O 1
ATOM 2392 N N . LEU A 1 301 ? 23.923 19.031 -24.539 1.00 85.00 301 LEU A N 1
ATOM 2393 C CA . LEU A 1 301 ? 25.121 19.822 -24.823 1.00 85.00 301 LEU A CA 1
ATOM 2394 C C . LEU A 1 301 ? 26.091 19.073 -25.748 1.00 85.00 301 LEU A C 1
ATOM 2396 O O . LEU A 1 301 ? 26.587 19.648 -26.713 1.00 85.00 301 LEU A O 1
ATOM 2400 N N . GLN A 1 302 ? 26.321 17.779 -25.512 1.00 81.06 302 GLN A N 1
ATOM 2401 C CA . GLN A 1 302 ? 27.194 16.949 -26.354 1.00 81.06 302 GLN A CA 1
ATOM 2402 C C . GLN A 1 302 ? 26.651 16.753 -27.774 1.00 81.06 302 GLN A C 1
ATOM 2404 O O . GLN A 1 302 ? 27.426 16.648 -28.722 1.00 81.06 302 GLN A O 1
ATOM 2409 N N . THR A 1 303 ? 25.327 16.719 -27.935 1.00 84.56 303 THR A N 1
ATOM 2410 C CA . THR A 1 303 ? 24.668 16.628 -29.248 1.00 84.56 303 THR A CA 1
ATOM 2411 C C . THR A 1 303 ? 24.492 17.990 -29.930 1.00 84.56 303 THR A C 1
ATOM 2413 O O . THR A 1 303 ? 23.979 18.044 -31.047 1.00 84.56 303 THR A O 1
ATOM 2416 N N . GLY A 1 304 ? 24.939 19.083 -29.297 1.00 84.81 304 GLY A N 1
ATOM 2417 C CA . GLY A 1 304 ? 24.825 20.448 -29.818 1.00 84.81 304 GLY A CA 1
ATOM 2418 C C . GLY A 1 304 ? 23.400 21.012 -29.791 1.00 84.81 304 GLY A C 1
ATOM 2419 O O . GLY A 1 304 ? 23.124 22.010 -30.453 1.00 84.81 304 GLY A O 1
ATOM 2420 N N . ASN A 1 305 ? 22.481 20.383 -29.054 1.00 84.31 305 ASN A N 1
ATOM 2421 C CA . ASN A 1 305 ? 21.101 20.834 -28.904 1.00 84.31 305 ASN A CA 1
ATOM 2422 C C . ASN A 1 305 ? 20.966 21.771 -27.693 1.00 84.31 305 ASN A C 1
ATOM 2424 O O . ASN A 1 305 ? 20.373 21.430 -26.669 1.00 84.31 305 ASN A O 1
ATOM 2428 N N . GLU A 1 306 ? 21.556 22.960 -27.811 1.00 87.25 306 GLU A N 1
ATOM 2429 C CA . GLU A 1 306 ? 21.590 23.967 -26.741 1.00 87.25 306 GLU A CA 1
ATOM 2430 C C . GLU A 1 306 ? 20.180 24.437 -26.342 1.00 87.25 306 GLU A C 1
ATOM 2432 O O . GLU A 1 306 ? 19.908 24.600 -25.155 1.00 87.25 306 GLU A O 1
ATOM 2437 N N . ILE A 1 307 ? 19.255 24.532 -27.308 1.00 86.31 307 ILE A N 1
ATOM 2438 C CA . ILE A 1 307 ? 17.858 24.948 -27.086 1.00 86.31 307 ILE A CA 1
ATOM 2439 C C . ILE A 1 307 ? 17.135 23.970 -26.150 1.00 86.31 307 ILE A C 1
ATOM 2441 O O . ILE A 1 307 ? 16.524 24.393 -25.171 1.00 86.31 307 ILE A O 1
ATOM 2445 N N . ALA A 1 308 ? 17.243 22.658 -26.394 1.00 80.38 308 ALA A N 1
ATOM 2446 C CA . ALA A 1 308 ? 16.623 21.656 -25.524 1.00 80.38 308 ALA A CA 1
ATOM 2447 C C . ALA A 1 308 ? 17.228 21.654 -24.110 1.00 80.38 308 ALA A C 1
ATOM 2449 O O . ALA A 1 308 ? 16.527 21.378 -23.139 1.00 80.38 308 ALA A O 1
ATOM 2450 N N . CYS A 1 309 ? 18.518 21.983 -23.977 1.00 83.56 309 CYS A N 1
ATOM 2451 C CA . CYS A 1 309 ? 19.177 22.108 -22.677 1.00 83.56 309 CYS A CA 1
ATOM 2452 C C . CYS A 1 309 ? 18.679 23.334 -21.893 1.00 83.56 309 CYS A C 1
ATOM 2454 O O . CYS A 1 309 ? 18.430 23.231 -20.690 1.00 83.56 309 CYS A O 1
ATOM 2456 N N . GLU A 1 310 ? 18.505 24.480 -22.557 1.00 82.81 310 GLU A N 1
ATOM 2457 C CA . GLU A 1 310 ? 17.969 25.700 -21.941 1.00 82.81 310 GLU A CA 1
ATOM 2458 C C . GLU A 1 310 ? 16.507 25.526 -21.515 1.00 82.81 310 GLU A C 1
ATOM 2460 O O . GLU A 1 310 ? 16.178 25.778 -20.354 1.00 82.81 310 GLU A O 1
ATOM 2465 N N . GLU A 1 311 ? 15.650 25.003 -22.398 1.00 83.69 311 GLU A N 1
ATOM 2466 C CA . GLU A 1 311 ? 14.249 24.707 -22.070 1.00 83.69 311 GLU A CA 1
ATOM 2467 C C . GLU A 1 311 ? 14.136 23.713 -20.908 1.00 83.69 311 GLU A C 1
ATOM 2469 O O . GLU A 1 311 ? 13.331 23.899 -19.992 1.00 83.69 311 GLU A O 1
ATOM 2474 N N . TYR A 1 312 ? 14.977 22.675 -20.908 1.00 80.50 312 TYR A N 1
ATOM 2475 C CA . TYR A 1 312 ? 15.033 21.707 -19.821 1.00 80.50 312 TYR A CA 1
ATOM 2476 C C . TYR A 1 312 ? 15.404 22.366 -18.485 1.00 80.50 312 TYR A C 1
ATOM 2478 O O . TYR A 1 312 ? 14.727 22.135 -17.482 1.00 80.50 312 TYR A O 1
ATOM 2486 N N . ARG A 1 313 ? 16.447 23.209 -18.453 1.00 78.88 313 ARG A N 1
ATOM 2487 C CA . ARG A 1 313 ? 16.866 23.912 -17.228 1.00 78.88 313 ARG A CA 1
ATOM 2488 C C . ARG A 1 313 ? 15.765 24.833 -16.706 1.00 78.88 313 ARG A C 1
ATOM 2490 O O . ARG A 1 313 ? 15.513 24.849 -15.502 1.00 78.88 313 ARG A O 1
ATOM 2497 N N . ASP A 1 314 ? 15.056 25.523 -17.594 1.00 76.69 314 ASP A N 1
ATOM 2498 C CA . ASP A 1 314 ? 13.917 26.372 -17.232 1.00 76.69 314 ASP A CA 1
ATOM 2499 C C . ASP A 1 314 ? 12.742 25.579 -16.632 1.00 76.69 314 ASP A C 1
ATOM 2501 O O . ASP A 1 314 ? 12.060 26.057 -15.717 1.00 76.69 314 ASP A O 1
ATOM 2505 N N . ILE A 1 315 ? 12.489 24.360 -17.122 1.00 73.44 315 ILE A N 1
ATOM 2506 C CA . ILE A 1 315 ? 11.461 23.456 -16.582 1.00 73.44 315 ILE A CA 1
ATOM 2507 C C . ILE A 1 315 ? 11.908 22.845 -15.247 1.00 73.44 315 ILE A C 1
ATOM 2509 O O . ILE A 1 315 ? 11.110 22.781 -14.306 1.00 73.44 315 ILE A O 1
ATOM 2513 N N . ALA A 1 316 ? 13.170 22.428 -15.132 1.00 65.44 316 ALA A N 1
ATOM 2514 C CA . ALA A 1 316 ? 13.727 21.834 -13.919 1.00 65.44 316 ALA A CA 1
ATOM 2515 C C . ALA A 1 316 ? 13.635 22.805 -12.730 1.00 65.44 316 ALA A C 1
ATOM 2517 O O . ALA A 1 316 ? 13.097 22.445 -11.683 1.00 65.44 316 ALA A O 1
ATOM 2518 N N . VAL A 1 317 ? 14.000 24.076 -12.934 1.00 60.66 317 VAL A N 1
ATOM 2519 C CA . VAL A 1 317 ? 13.888 25.134 -11.911 1.00 60.66 317 VAL A CA 1
ATOM 2520 C C . VAL A 1 317 ? 12.437 25.341 -11.457 1.00 60.66 317 VAL A C 1
ATOM 2522 O O . VAL A 1 317 ? 12.169 25.532 -10.272 1.00 60.66 317 VAL A O 1
ATOM 2525 N N . LYS A 1 318 ? 11.464 25.265 -12.373 1.00 55.75 318 LYS A N 1
ATOM 2526 C CA . LYS A 1 318 ? 10.033 25.373 -12.025 1.00 55.75 318 LYS A CA 1
ATOM 2527 C C . LYS A 1 318 ? 9.522 24.149 -11.260 1.00 55.75 318 LYS A C 1
ATOM 2529 O O . LYS A 1 318 ? 8.624 24.282 -10.429 1.00 55.75 318 LYS A O 1
ATOM 2534 N N . THR A 1 319 ? 10.089 22.974 -11.522 1.00 55.75 319 THR A N 1
ATOM 2535 C CA . THR A 1 319 ? 9.660 21.703 -10.923 1.00 55.75 319 THR A CA 1
ATOM 2536 C C . THR A 1 319 ? 10.263 21.493 -9.534 1.00 55.75 319 THR A C 1
ATOM 2538 O O . THR A 1 319 ? 9.543 21.053 -8.642 1.00 55.75 319 THR A O 1
ATOM 2541 N N . GLU A 1 320 ? 11.514 21.899 -9.291 1.00 48.94 320 GLU A N 1
ATOM 2542 C CA . GLU A 1 320 ? 12.116 21.911 -7.946 1.00 48.94 320 GLU A CA 1
ATOM 2543 C C . GLU A 1 320 ? 11.316 22.790 -6.973 1.00 48.94 320 GLU A C 1
ATOM 2545 O O . GLU A 1 320 ? 11.030 22.383 -5.846 1.00 48.94 320 GLU A O 1
ATOM 2550 N N . VAL A 1 321 ? 10.844 23.957 -7.425 1.00 42.91 321 VAL A N 1
ATOM 2551 C CA . VAL A 1 321 ? 9.965 24.834 -6.629 1.00 42.91 321 VAL A CA 1
ATOM 2552 C C . VAL A 1 321 ? 8.638 24.139 -6.281 1.00 42.91 321 VAL A C 1
ATOM 2554 O O . VAL A 1 321 ? 8.095 24.347 -5.193 1.00 42.91 321 VAL A O 1
ATOM 2557 N N . PHE A 1 322 ? 8.130 23.271 -7.161 1.00 33.75 322 PHE A N 1
ATOM 2558 C CA . PHE A 1 322 ? 6.885 22.523 -6.959 1.00 33.75 322 PHE A CA 1
ATOM 2559 C C . PHE A 1 322 ? 7.075 21.279 -6.068 1.00 33.75 322 PHE A C 1
ATOM 2561 O O . PHE A 1 322 ? 6.261 21.025 -5.180 1.00 33.75 322 PHE A O 1
ATOM 2568 N N . GLN A 1 323 ? 8.178 20.543 -6.236 1.00 36.16 323 GLN A N 1
ATOM 2569 C CA . GLN A 1 323 ? 8.589 19.402 -5.403 1.00 36.16 323 GLN A CA 1
ATOM 2570 C C . GLN A 1 323 ? 8.855 19.826 -3.952 1.00 36.16 323 GLN A C 1
ATOM 2572 O O . GLN A 1 323 ? 8.323 19.206 -3.029 1.00 36.16 323 GLN A O 1
ATOM 2577 N N . VAL A 1 324 ? 9.566 20.941 -3.740 1.00 40.06 324 VAL A N 1
ATOM 2578 C CA . VAL A 1 324 ? 9.775 21.528 -2.405 1.00 40.06 324 VAL A CA 1
ATOM 2579 C C . VAL A 1 324 ? 8.438 21.925 -1.769 1.00 40.06 324 VAL A C 1
ATOM 2581 O O . VAL A 1 324 ? 8.237 21.711 -0.573 1.00 40.06 324 VAL A O 1
ATOM 2584 N N . HIS A 1 325 ? 7.483 22.436 -2.552 1.00 30.12 325 HIS A N 1
ATOM 2585 C CA . HIS A 1 325 ? 6.152 22.785 -2.051 1.00 30.12 325 HIS A CA 1
ATOM 2586 C C . HIS A 1 325 ? 5.330 21.548 -1.644 1.00 30.12 325 HIS A C 1
ATOM 2588 O O . HIS A 1 325 ? 4.712 21.556 -0.576 1.00 30.12 325 HIS A O 1
ATOM 2594 N N . ILE A 1 326 ? 5.371 20.471 -2.440 1.00 35.22 326 ILE A N 1
ATOM 2595 C CA . ILE A 1 326 ? 4.673 19.200 -2.179 1.00 35.22 326 ILE A CA 1
ATOM 2596 C C . ILE A 1 326 ? 5.283 18.449 -0.985 1.00 35.22 326 ILE A C 1
ATOM 2598 O O . ILE A 1 326 ? 4.544 17.997 -0.108 1.00 35.22 326 ILE A O 1
ATOM 2602 N N . GLN A 1 327 ? 6.613 18.359 -0.877 1.00 34.22 327 GLN A N 1
ATOM 2603 C CA . GLN A 1 327 ? 7.271 17.782 0.305 1.00 34.22 327 GLN A CA 1
ATOM 2604 C C . GLN A 1 327 ? 6.979 18.594 1.575 1.00 34.22 327 GLN A C 1
ATOM 2606 O O . GLN A 1 327 ? 6.763 18.011 2.641 1.00 34.22 327 GLN A O 1
ATOM 2611 N N . TRP A 1 328 ? 6.890 19.925 1.473 1.00 34.28 328 TRP A N 1
ATOM 2612 C CA . TRP A 1 328 ? 6.509 20.783 2.599 1.00 34.28 328 TRP A CA 1
ATOM 2613 C C . TRP A 1 328 ? 5.055 20.560 3.051 1.00 34.28 328 TRP A C 1
ATOM 2615 O O . TRP A 1 328 ? 4.771 20.636 4.249 1.00 34.28 328 TRP A O 1
ATOM 2625 N N . THR A 1 329 ? 4.142 20.223 2.130 1.00 33.34 329 THR A N 1
ATOM 2626 C CA . THR A 1 329 ? 2.731 19.932 2.452 1.00 33.34 329 THR A CA 1
ATOM 2627 C C . THR A 1 329 ? 2.489 18.495 2.920 1.00 33.34 329 THR A C 1
ATOM 2629 O O . THR A 1 329 ? 1.686 18.294 3.826 1.00 33.34 329 THR A O 1
ATOM 2632 N N . LEU A 1 330 ? 3.186 17.497 2.369 1.00 33.16 330 LEU A N 1
ATOM 2633 C CA . LEU A 1 330 ? 3.039 16.086 2.764 1.00 33.16 330 LEU A CA 1
ATOM 2634 C C . LEU A 1 330 ? 3.835 15.726 4.033 1.00 33.16 330 LEU A C 1
ATOM 2636 O O . LEU A 1 330 ? 3.434 14.831 4.776 1.00 33.16 330 LEU A O 1
ATOM 2640 N N . GLY A 1 331 ? 4.927 16.441 4.331 1.00 28.77 331 GLY A N 1
ATOM 2641 C CA . GLY A 1 331 ? 5.771 16.211 5.512 1.00 28.77 331 GLY A CA 1
ATOM 2642 C C . GLY A 1 331 ? 5.159 16.661 6.847 1.00 28.77 331 GLY A C 1
ATOM 2643 O O . GLY A 1 331 ? 5.607 16.236 7.913 1.00 28.77 331 GLY A O 1
ATOM 2644 N N . ARG A 1 332 ? 4.104 17.485 6.828 1.00 31.28 332 ARG A N 1
ATOM 2645 C CA . ARG A 1 332 ? 3.274 17.762 8.007 1.00 31.28 332 ARG A CA 1
ATOM 2646 C C . ARG A 1 332 ? 1.933 17.093 7.782 1.00 31.28 332 ARG A C 1
ATOM 2648 O O . ARG A 1 332 ? 1.144 17.590 6.995 1.00 31.28 332 ARG A O 1
ATOM 2655 N N . GLY A 1 333 ? 1.660 15.999 8.491 1.00 30.88 333 GLY A N 1
ATOM 2656 C CA . GLY A 1 333 ? 0.366 15.310 8.489 1.00 30.88 333 GLY A CA 1
ATOM 2657 C C . GLY A 1 333 ? -0.788 16.175 9.017 1.00 30.88 333 GLY A C 1
ATOM 2658 O O . GLY A 1 333 ? -1.371 15.875 10.055 1.00 30.88 333 GLY A O 1
ATOM 2659 N N . GLN A 1 334 ? -1.116 17.263 8.322 1.00 29.38 334 GLN A N 1
ATOM 2660 C CA . GLN A 1 334 ? -2.317 18.050 8.519 1.00 29.38 334 GLN A CA 1
ATOM 2661 C C . GLN A 1 334 ? -3.366 17.551 7.534 1.00 29.38 334 GLN A C 1
ATOM 2663 O O . GLN A 1 334 ? -3.337 17.819 6.338 1.00 29.38 334 GLN A O 1
ATOM 2668 N N . THR A 1 335 ? -4.322 16.808 8.075 1.00 42.59 335 THR A N 1
ATOM 2669 C CA . THR A 1 335 ? -5.599 16.530 7.431 1.00 42.59 335 THR A CA 1
ATOM 2670 C C . THR A 1 335 ? -6.289 17.854 7.102 1.00 42.59 335 THR A C 1
ATOM 2672 O O . THR A 1 335 ? -6.688 18.557 8.031 1.00 42.59 335 THR A O 1
ATOM 2675 N N . CYS A 1 336 ? -6.476 18.194 5.824 1.00 27.25 336 CYS A N 1
ATOM 2676 C CA . CYS A 1 336 ? -7.416 19.253 5.458 1.00 27.25 336 CYS A CA 1
ATOM 2677 C C . CYS A 1 336 ? -8.126 19.011 4.117 1.00 27.25 336 CYS A C 1
ATOM 2679 O O . CYS A 1 336 ? -7.527 18.852 3.061 1.00 27.25 336 CYS A O 1
ATOM 2681 N N . SER A 1 337 ? -9.450 19.018 4.240 1.00 29.50 337 SER A N 1
ATOM 2682 C CA . SER A 1 337 ? -10.573 18.796 3.322 1.00 29.50 337 SER A CA 1
ATOM 2683 C C . SER A 1 337 ? -10.652 19.649 2.031 1.00 29.50 337 SER A C 1
ATOM 2685 O O . SER A 1 337 ? -11.757 19.904 1.554 1.00 29.50 337 SER A O 1
ATOM 2687 N N . HIS A 1 338 ? -9.553 20.097 1.425 1.00 28.44 338 HIS A N 1
ATOM 2688 C CA . HIS A 1 338 ? -9.614 20.976 0.244 1.00 28.44 338 HIS A CA 1
ATOM 2689 C C . HIS A 1 338 ? -8.771 20.473 -0.932 1.00 28.44 338 HIS A C 1
ATOM 2691 O O . HIS A 1 338 ? -7.773 21.081 -1.281 1.00 28.44 338 HIS A O 1
ATOM 2697 N N . TYR A 1 339 ? -9.196 19.388 -1.583 1.00 29.62 339 TYR A N 1
ATOM 2698 C CA . TYR A 1 339 ? -8.670 18.997 -2.903 1.00 29.62 339 TYR A CA 1
ATOM 2699 C C . TYR A 1 339 ? -9.775 18.430 -3.808 1.00 29.62 339 TYR A C 1
ATOM 2701 O O . TYR A 1 339 ? -9.640 17.371 -4.405 1.00 29.62 339 TYR A O 1
ATOM 2709 N N . ALA A 1 340 ? -10.899 19.145 -3.904 1.00 27.67 340 ALA A N 1
ATOM 2710 C CA . ALA A 1 340 ? -11.975 18.826 -4.850 1.00 27.67 340 ALA A CA 1
ATOM 2711 C C . ALA A 1 340 ? -12.091 19.833 -6.013 1.00 27.67 340 ALA A C 1
ATOM 2713 O O . ALA A 1 340 ? -13.074 19.798 -6.743 1.00 27.67 340 ALA A O 1
ATOM 2714 N N . SER A 1 341 ? -11.127 20.744 -6.207 1.00 27.78 341 SER A N 1
ATOM 2715 C CA . SER A 1 341 ? -11.270 21.816 -7.212 1.00 27.78 341 SER A CA 1
ATOM 2716 C C . SER A 1 341 ? -10.006 22.191 -7.994 1.00 27.78 341 SER A C 1
ATOM 2718 O O . SER A 1 341 ? -9.985 23.253 -8.603 1.00 27.78 341 SER A O 1
ATOM 2720 N N . LEU A 1 342 ? -8.960 21.357 -8.011 1.00 28.97 342 LEU A N 1
ATOM 2721 C CA . LEU A 1 342 ? -7.724 21.635 -8.772 1.00 28.97 342 LEU A CA 1
ATOM 2722 C C . LEU A 1 342 ? -7.371 20.557 -9.811 1.00 28.97 342 LEU A C 1
ATOM 2724 O O . LEU A 1 342 ? -6.272 20.550 -10.347 1.00 28.97 342 LEU A O 1
ATOM 2728 N N . THR A 1 343 ? -8.315 19.680 -10.158 1.00 30.33 343 THR A N 1
ATOM 2729 C CA . THR A 1 343 ? -8.172 18.737 -11.284 1.00 30.33 343 THR A CA 1
ATOM 2730 C C . THR A 1 343 ? -8.480 19.359 -12.649 1.00 30.33 343 THR A C 1
ATOM 2732 O O . THR A 1 343 ? -8.515 18.651 -13.650 1.00 30.33 343 THR A O 1
ATOM 2735 N N . ALA A 1 344 ? -8.686 20.673 -12.727 1.00 30.06 344 ALA A N 1
ATOM 2736 C CA . ALA A 1 344 ? -8.804 21.381 -13.993 1.00 30.06 344 ALA A CA 1
ATOM 2737 C C . ALA A 1 344 ? -7.592 22.301 -14.145 1.00 30.06 344 ALA A C 1
ATOM 2739 O O . ALA A 1 344 ? -7.422 23.215 -13.340 1.00 30.06 344 ALA A O 1
ATOM 2740 N N . SER A 1 345 ? -6.812 22.094 -15.210 1.00 30.70 345 SER A N 1
ATOM 2741 C CA . SER A 1 345 ? -5.629 22.871 -15.638 1.00 30.70 345 SER A CA 1
ATOM 2742 C C . SER A 1 345 ? -4.263 22.315 -15.201 1.00 30.70 345 SER A C 1
ATOM 2744 O O . SER A 1 345 ? -3.465 23.017 -14.587 1.00 30.70 345 SER A O 1
ATOM 2746 N N . SER A 1 346 ? -3.945 21.073 -15.583 1.00 30.52 346 SER A N 1
ATOM 2747 C CA . SER A 1 346 ? -2.543 20.680 -15.806 1.00 30.52 346 SER A CA 1
ATOM 2748 C C . SER A 1 346 ? -2.233 20.793 -17.308 1.00 30.52 346 SER A C 1
ATOM 2750 O O . SER A 1 346 ? -2.990 20.226 -18.093 1.00 30.52 346 SER A O 1
ATOM 2752 N N . PRO A 1 347 ? -1.136 21.453 -17.740 1.00 27.92 347 PRO A N 1
ATOM 2753 C CA . PRO A 1 347 ? -0.819 21.665 -19.165 1.00 27.92 347 PRO A CA 1
ATOM 2754 C C . PRO A 1 347 ? -0.370 20.404 -19.925 1.00 27.92 347 PRO A C 1
ATOM 2756 O O . PRO A 1 347 ? -0.005 20.478 -21.091 1.00 27.92 347 PRO A O 1
ATOM 2759 N N . TRP A 1 348 ? -0.381 19.237 -19.283 1.00 31.38 348 TRP A N 1
ATOM 2760 C CA . TRP A 1 348 ? 0.161 17.988 -19.827 1.00 31.38 348 TRP A CA 1
ATOM 2761 C C . TRP A 1 348 ? -0.797 17.226 -20.758 1.00 31.38 348 TRP A C 1
ATOM 2763 O O . TRP A 1 348 ? -0.535 16.071 -21.078 1.00 31.38 348 TRP A O 1
ATOM 2773 N N . GLN A 1 349 ? -1.901 17.842 -21.198 1.00 27.06 349 GLN A N 1
ATOM 2774 C CA . GLN A 1 349 ? -2.884 17.196 -22.080 1.00 27.06 349 GLN A CA 1
ATOM 2775 C C . GLN A 1 349 ? -2.920 17.699 -23.530 1.00 27.06 349 GLN A C 1
ATOM 2777 O O . GLN A 1 349 ? -3.673 17.127 -24.309 1.00 27.06 349 GLN A O 1
ATOM 2782 N N . GLU A 1 350 ? -2.116 18.689 -23.936 1.00 25.59 350 GLU A N 1
ATOM 2783 C CA . GLU A 1 350 ? -2.204 19.235 -25.310 1.00 25.59 350 GLU A CA 1
ATOM 2784 C C . GLU A 1 350 ? -0.973 19.050 -26.207 1.00 25.59 350 GLU A C 1
ATOM 2786 O O . GLU A 1 350 ? -1.003 19.489 -27.353 1.00 25.59 350 GLU A O 1
ATOM 2791 N N . SER A 1 351 ? 0.061 18.324 -25.778 1.00 31.69 351 SER A N 1
ATOM 2792 C CA . SER A 1 351 ? 1.226 18.089 -26.644 1.00 31.69 351 SER A CA 1
ATOM 2793 C C . SER A 1 351 ? 1.818 16.695 -26.462 1.00 31.69 351 SER A C 1
ATOM 2795 O O . SER A 1 351 ? 2.863 16.573 -25.835 1.00 31.69 351 SER A O 1
ATOM 2797 N N . PHE A 1 352 ? 1.155 15.664 -26.994 1.00 27.86 352 PHE A N 1
ATOM 2798 C CA . PHE A 1 352 ? 1.774 14.423 -27.490 1.00 27.86 352 PHE A CA 1
ATOM 2799 C C . PHE A 1 352 ? 0.847 13.704 -28.470 1.00 27.86 352 PHE A C 1
ATOM 2801 O O . PHE A 1 352 ? -0.354 13.559 -28.143 1.00 27.86 352 PHE A O 1
#

pLDDT: mean 71.54, std 26.04, range [22.62, 97.75]

Organism: Paramuricea clavata (NCBI:txid317549)

Secondary structure (DSSP, 8-state):
---------------------------------------STTGGGTS---HHHHHHHHHHHHHHHHHHHHHHTTTGGGSHHHHHHHHHHHHHHHHHHHHHHHHHHHHHHHHHHHHHHHHHHHHT-HHHHHHH-EEPPTTPPPP-S------SSS---PPPP--SB-TTS-SB--TTEE--HHHHHHTTTTS-HHHHHHHHHHHHHHHHHHHHHHHHHHHHHHHHT-GGGGTS-----TT----S-STHHHHHHHHHHHHHHHTSTTTT-HHHHHHHHHHHHHHHHHHHHHIIIIIHHHHHHHTT-HHHHHHHHHHHHHHHHHHHHHHHHHSS-------SS-SS--GGGS--

Radius of gyration: 30.68 Å; Cα contacts (8 Å, |Δi|>4): 217; chains: 1; bounding box: 92×56×89 Å

Sequence (352 aa):
AVSKVPAVSTMDLLDPSSHETSGTATPTQMTFTSHVKRDRNHVPKLAFVSAQLEKAWLRDIMLNEYVNKKNTMSTVLKNVDETMKLKRSLILSFCRALQMSVSDYSMRAQIIAYCGSLLDLMSHFPTTRDSHFMIGEEFEPKSDEQDKLVDDSTPTFTPRERKLLSHDGQHLVNLWYIPHYTEILTMFGKLSRAERTKSLKTVLQIVSSLHDICQYLCAHARLGSSHARLGSQKLEFSGVTADWGGTEGIGAELREIQKQINHLENSTDPEQIAEFLRHRRDVMYLEFDISVSHCVPDTFLQTGNEIACEEYRDIAVKTEVFQVHIQWTLGRGQTCSHYASLTASSPWQESF

InterPro domains:
  IPR040401 Coiled-coil domain-containing protein 162 [PTHR33331] (29-309)

Solvent-accessible surface area (backbone atoms only — not comparable to full-atom values): 21540 Å² total; per-residue (Å²): 141,87,83,84,87,82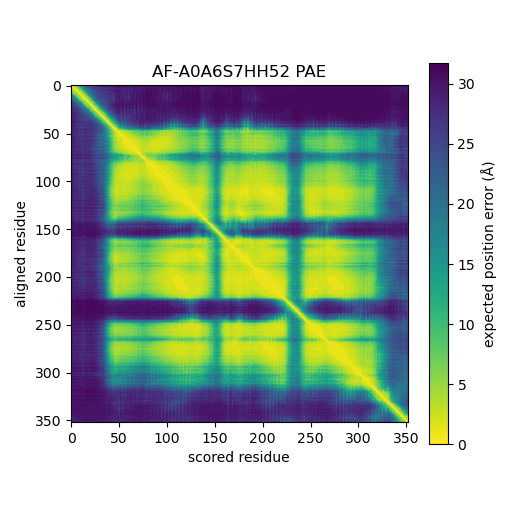,84,90,81,84,90,84,81,88,86,90,89,86,85,88,85,89,84,86,89,78,91,75,78,86,75,83,76,84,80,72,75,89,57,95,75,62,58,73,60,68,80,51,86,52,71,66,62,61,48,46,59,48,48,50,53,46,51,52,52,48,53,52,50,46,69,76,39,49,80,63,51,70,38,66,67,54,41,50,52,51,53,51,52,44,51,53,50,42,52,51,54,50,50,55,51,53,49,54,53,49,51,45,51,49,39,42,49,37,50,52,51,41,51,58,60,37,60,81,39,52,73,56,34,69,73,64,45,43,79,49,54,84,79,62,85,75,77,86,66,78,79,74,78,83,72,92,83,67,99,64,93,66,78,78,68,89,36,44,50,41,84,82,48,65,34,50,68,22,90,49,33,45,72,24,59,65,48,56,70,52,59,43,70,90,49,55,72,66,59,30,52,51,35,51,49,40,50,38,45,36,48,47,26,51,33,53,40,50,50,52,43,52,52,47,18,50,68,44,56,52,69,67,69,79,75,52,76,86,70,81,72,83,82,74,78,72,83,67,43,27,77,68,57,48,56,53,50,55,50,50,52,52,52,54,43,68,68,41,97,55,64,41,36,39,62,60,49,22,52,50,41,42,50,53,36,54,49,53,53,49,53,48,50,50,40,57,71,49,51,48,43,52,49,25,52,75,72,67,38,54,65,63,31,52,55,47,52,59,49,50,61,56,45,52,59,48,50,55,50,49,51,62,56,66,73,46,91,69,90,71,100,77,82,88,81,71,91,71,85,70,85,86,80,80,81,131

Foldseek 3Di:
DDDDDDDDDDDDDDDDDDDDDDDDDDDDDPPPPPPDDPDPPPQVVLVDDDPVVLLVVLVVVLVVVVVVCCVVVVVVCVDPVVVVVSVVVSVVVSVVSSVLVVLLSVLLVLLQVLLVLLCVLCVVVVVLLVVQADEADDPPDDDLPDLPPDPPPDPDPDDQHQDQAHLQLFWGRGLRHRHDSSCSSCRNVVPDSVSSSVSSVLSSLSSVLVSLVSVLQSVFQVVLVDPVVVPPPPPPPPDDSPPGHHSVVSNVVSVVLLVVLVPDPCSTGSNVNSVVSNVVSVVSVVVVCCCLVPVVLVVCVVVVVVVVNVVSVVVVVVVVVVVVVVCVVVVDPDDDDPDPPPPPDDPPPPDD